Protein AF-A0A432K3H2-F1 (afdb_monomer_lite)

pLDDT: mean 78.26, std 20.51, range [33.22, 98.25]

Structure (mmCIF, N/CA/C/O backbone):
data_AF-A0A432K3H2-F1
#
_entry.id   AF-A0A432K3H2-F1
#
loop_
_atom_site.group_PDB
_atom_site.id
_atom_site.type_symbol
_atom_site.label_atom_id
_atom_site.label_alt_id
_atom_site.label_comp_id
_atom_site.label_asym_id
_atom_site.label_entity_id
_atom_site.label_seq_id
_atom_site.pdbx_PDB_ins_code
_atom_site.Cartn_x
_atom_site.Cartn_y
_atom_site.Cartn_z
_atom_site.occupancy
_atom_site.B_iso_or_equiv
_atom_site.auth_seq_id
_atom_site.auth_comp_id
_atom_site.auth_asym_id
_atom_site.auth_atom_id
_atom_site.pdbx_PDB_model_num
ATOM 1 N N . MET A 1 1 ? -1.530 -8.578 6.515 1.00 41.50 1 MET A N 1
ATOM 2 C CA . MET A 1 1 ? -2.602 -7.578 6.759 1.00 41.50 1 MET A CA 1
ATOM 3 C C . MET A 1 1 ? -4.018 -8.182 6.864 1.00 41.50 1 MET A C 1
ATOM 5 O O . MET A 1 1 ? -4.877 -7.582 7.496 1.00 41.50 1 MET A O 1
ATOM 9 N N . ILE A 1 2 ? -4.244 -9.414 6.380 1.00 33.22 2 ILE A N 1
ATOM 10 C CA . ILE A 1 2 ? -5.540 -10.138 6.392 1.00 33.22 2 ILE A CA 1
ATOM 11 C C . ILE A 1 2 ? -6.007 -10.576 7.804 1.00 33.22 2 ILE A C 1
ATOM 13 O O . ILE A 1 2 ? -7.197 -10.748 8.066 1.00 33.22 2 ILE A O 1
ATOM 17 N N . ILE A 1 3 ? -5.092 -10.670 8.776 1.00 35.34 3 ILE A N 1
ATOM 18 C CA . ILE A 1 3 ? -5.443 -11.025 10.165 1.00 35.34 3 ILE A CA 1
ATOM 19 C C . ILE A 1 3 ? -6.194 -9.875 10.872 1.00 35.34 3 ILE A C 1
ATOM 21 O O . ILE A 1 3 ? -6.987 -10.122 11.782 1.00 35.34 3 ILE A O 1
ATOM 25 N N . LYS A 1 4 ? -6.004 -8.614 10.448 1.00 34.94 4 LYS A N 1
ATOM 26 C CA . LYS A 1 4 ? -6.690 -7.455 11.050 1.00 34.94 4 LYS A CA 1
ATOM 27 C C . LYS A 1 4 ? -8.117 -7.303 10.510 1.00 34.94 4 LYS A C 1
ATOM 29 O O . LYS A 1 4 ? -9.028 -7.091 11.302 1.00 34.94 4 LYS A O 1
ATOM 34 N N . THR A 1 5 ? -8.345 -7.521 9.214 1.00 36.88 5 THR A N 1
ATOM 35 C CA . THR A 1 5 ? -9.683 -7.474 8.592 1.00 36.88 5 THR A CA 1
ATOM 36 C C . THR A 1 5 ? -10.562 -8.664 8.973 1.00 36.88 5 THR A C 1
ATOM 38 O O . THR A 1 5 ? -11.761 -8.473 9.171 1.00 36.88 5 THR A O 1
ATOM 41 N N . SER A 1 6 ? -9.997 -9.860 9.195 1.00 37.34 6 SER A N 1
ATOM 42 C CA . SER A 1 6 ? -10.769 -10.984 9.751 1.00 37.34 6 SER A CA 1
ATOM 43 C C . SER A 1 6 ? -11.161 -10.745 11.211 1.00 37.34 6 SER A C 1
ATOM 45 O O . SER A 1 6 ? -12.286 -11.057 11.595 1.00 37.34 6 SER A O 1
ATOM 47 N N . ARG A 1 7 ? -10.291 -10.116 12.020 1.00 40.03 7 ARG A N 1
ATOM 48 C CA . ARG A 1 7 ? -10.637 -9.697 13.389 1.00 40.03 7 ARG A CA 1
ATOM 49 C C . ARG A 1 7 ? -11.672 -8.585 13.401 1.00 40.03 7 ARG A C 1
ATOM 51 O O . ARG A 1 7 ? -12.548 -8.629 14.250 1.00 40.03 7 ARG A O 1
ATOM 58 N N . VAL A 1 8 ? -11.607 -7.622 12.483 1.00 43.66 8 VAL A N 1
ATOM 59 C CA . VAL A 1 8 ? -12.593 -6.535 12.391 1.00 43.66 8 VAL A CA 1
ATOM 60 C C . VAL A 1 8 ? -13.935 -7.054 11.873 1.00 43.66 8 VAL A C 1
ATOM 62 O O . VAL A 1 8 ? -14.940 -6.757 12.497 1.00 43.66 8 VAL A O 1
ATOM 65 N N . ARG A 1 9 ? -13.987 -7.921 10.850 1.00 38.91 9 ARG A N 1
ATOM 66 C CA . ARG A 1 9 ? -15.244 -8.580 10.434 1.00 38.91 9 ARG A CA 1
ATOM 67 C C . ARG A 1 9 ? -15.788 -9.534 11.488 1.00 38.91 9 ARG A C 1
ATOM 69 O O . ARG A 1 9 ? -16.991 -9.533 11.701 1.00 38.91 9 ARG A O 1
ATOM 76 N N . LYS A 1 10 ? -14.941 -10.301 12.189 1.00 42.16 10 LYS A N 1
ATOM 77 C CA . LYS A 1 10 ? -15.384 -11.105 13.341 1.00 42.16 10 LYS A CA 1
ATOM 78 C C . LYS A 1 10 ? -15.896 -10.212 14.465 1.00 42.16 10 LYS A C 1
ATOM 80 O O . LYS A 1 10 ? -16.912 -10.540 15.045 1.00 42.16 10 LYS A O 1
ATOM 85 N N . ARG A 1 11 ? -15.259 -9.071 14.746 1.00 43.91 11 ARG A N 1
ATOM 86 C CA . ARG A 1 11 ? -15.735 -8.110 15.753 1.00 43.91 11 ARG A CA 1
ATOM 87 C C . ARG A 1 11 ? -17.043 -7.454 15.330 1.00 43.91 11 ARG A C 1
ATOM 89 O O . ARG A 1 11 ? -17.950 -7.434 16.138 1.00 43.91 11 ARG A O 1
ATOM 96 N N . ILE A 1 12 ? -17.178 -7.005 14.084 1.00 43.19 12 ILE A N 1
ATOM 97 C CA . ILE A 1 12 ? -18.419 -6.429 13.549 1.00 43.19 12 ILE A CA 1
ATOM 98 C C . ILE A 1 12 ? -19.523 -7.485 13.540 1.00 43.19 12 ILE A C 1
ATOM 100 O O . ILE A 1 12 ? -20.593 -7.214 14.047 1.00 43.19 12 ILE A O 1
ATOM 104 N N . SER A 1 13 ? -19.258 -8.710 13.083 1.00 37.94 13 SER A N 1
ATOM 105 C CA . SER A 1 13 ? -20.232 -9.808 13.100 1.00 37.94 13 SER A CA 1
ATOM 106 C C . SER A 1 13 ? -20.628 -10.212 14.526 1.00 37.94 13 SER A C 1
ATOM 108 O O . SER A 1 13 ? -21.810 -10.370 14.798 1.00 37.94 13 SER A O 1
ATOM 110 N N . VAL A 1 14 ? -19.683 -10.287 15.470 1.00 50.47 14 VAL A N 1
ATOM 111 C CA . VAL A 1 14 ? -19.966 -10.536 16.897 1.00 50.47 14 VAL A CA 1
ATOM 112 C C . VAL A 1 14 ? -20.729 -9.367 17.531 1.00 50.47 14 VAL A C 1
ATOM 114 O O . VAL A 1 14 ? -21.595 -9.600 18.369 1.00 50.47 14 VAL A O 1
ATOM 117 N N . ILE A 1 15 ? -20.465 -8.125 17.116 1.00 48.81 15 ILE A N 1
ATOM 118 C CA . ILE A 1 15 ? -21.204 -6.934 17.553 1.00 48.81 15 ILE A CA 1
ATOM 119 C C . ILE A 1 15 ? -22.620 -6.943 16.966 1.00 48.81 15 ILE A C 1
ATOM 121 O O . ILE A 1 15 ? -23.564 -6.737 17.716 1.00 48.81 15 ILE A O 1
ATOM 125 N N . THR A 1 16 ? -22.803 -7.248 15.680 1.00 43.72 16 THR A N 1
ATOM 126 C CA . THR A 1 16 ? -24.118 -7.341 15.027 1.00 43.72 16 THR A CA 1
ATOM 127 C C . THR A 1 16 ? -24.950 -8.466 15.635 1.00 43.72 16 THR A C 1
ATOM 129 O O . THR A 1 16 ? -26.079 -8.221 16.045 1.00 43.72 16 THR A O 1
ATOM 132 N N . ILE A 1 17 ? -24.375 -9.660 15.816 1.00 50.12 17 ILE A N 1
ATOM 133 C CA . ILE A 1 17 ? -25.028 -10.787 16.501 1.00 50.12 17 ILE A CA 1
ATOM 134 C C . ILE A 1 17 ? -25.316 -10.434 17.970 1.00 50.12 17 ILE A C 1
ATOM 136 O O . ILE A 1 17 ? -26.362 -10.792 18.506 1.00 50.12 17 ILE A O 1
ATOM 140 N N . GLY A 1 18 ? -24.418 -9.701 18.635 1.00 49.75 18 GLY A N 1
ATOM 141 C CA . GLY A 1 18 ? -24.613 -9.209 19.999 1.00 49.75 18 GLY A CA 1
ATOM 142 C C . GLY A 1 18 ? -25.759 -8.200 20.110 1.00 49.75 18 GLY A C 1
ATOM 143 O O . GLY A 1 18 ? -26.556 -8.288 21.043 1.00 49.75 18 GLY A O 1
ATOM 144 N N . ILE A 1 19 ? -25.880 -7.286 19.144 1.00 49.78 19 ILE A N 1
ATOM 145 C CA . ILE A 1 19 ? -26.961 -6.301 19.040 1.00 49.78 19 ILE A CA 1
ATOM 146 C C . ILE A 1 19 ? -28.284 -7.000 18.720 1.00 49.78 19 ILE A C 1
ATOM 148 O O . ILE A 1 19 ? -29.270 -6.739 19.402 1.00 49.78 19 ILE A O 1
ATOM 152 N N . GLU A 1 20 ? -28.316 -7.935 17.768 1.00 49.72 20 GLU A N 1
ATOM 153 C CA . GLU A 1 20 ? -29.512 -8.732 17.468 1.00 49.72 20 GLU A CA 1
ATOM 154 C C . GLU A 1 20 ? -29.942 -9.573 18.673 1.00 49.72 20 GLU A C 1
ATOM 156 O O . GLU A 1 20 ? -31.111 -9.547 19.052 1.00 49.72 20 GLU A O 1
ATOM 161 N N . MET A 1 21 ? -29.009 -10.233 19.368 1.00 48.28 21 MET A N 1
ATOM 162 C CA . MET A 1 21 ? -29.310 -10.948 20.611 1.00 48.28 21 MET A CA 1
ATOM 163 C C . MET A 1 21 ? -29.796 -10.016 21.724 1.00 48.28 21 MET A C 1
ATOM 165 O O . MET A 1 21 ? -30.658 -10.414 22.507 1.00 48.28 21 MET A O 1
ATOM 169 N N . LEU A 1 22 ? -29.284 -8.786 21.817 1.00 47.12 22 LEU A N 1
ATOM 170 C CA . LEU A 1 22 ? -29.759 -7.771 22.763 1.00 47.12 22 LEU A CA 1
ATOM 171 C C . LEU A 1 22 ? -31.160 -7.275 22.404 1.00 47.12 22 LEU A C 1
ATOM 173 O O . LEU A 1 22 ? -31.985 -7.128 23.302 1.00 47.12 22 LEU A O 1
ATOM 177 N N . ILE A 1 23 ? -31.461 -7.076 21.120 1.00 46.44 23 ILE A N 1
ATOM 178 C CA . ILE A 1 23 ? -32.794 -6.705 20.630 1.00 46.44 23 ILE A CA 1
ATOM 179 C C . ILE A 1 23 ? -33.780 -7.850 20.882 1.00 46.44 23 ILE A C 1
ATOM 181 O O . ILE A 1 23 ? -34.850 -7.618 21.444 1.00 46.44 23 ILE A O 1
ATOM 185 N N . VAL A 1 24 ? -33.413 -9.097 20.577 1.00 43.44 24 VAL A N 1
ATOM 186 C CA . VAL A 1 24 ? -34.222 -10.296 20.860 1.00 43.44 24 VAL A CA 1
ATOM 187 C C . VAL A 1 24 ? -34.402 -10.495 22.369 1.00 43.44 24 VAL A C 1
ATOM 189 O O . VAL A 1 24 ? -35.503 -10.783 22.830 1.00 43.44 24 VAL A O 1
ATOM 192 N N . ARG A 1 25 ? -33.367 -10.272 23.190 1.00 40.81 25 ARG A N 1
ATOM 193 C CA . ARG A 1 25 ? -33.487 -10.319 24.660 1.00 40.81 25 ARG A CA 1
ATOM 194 C C . ARG A 1 25 ? -34.365 -9.196 25.200 1.00 40.81 25 ARG A C 1
ATOM 196 O O . ARG A 1 25 ? -35.166 -9.462 26.095 1.00 40.81 25 ARG A O 1
ATOM 203 N N . LYS A 1 26 ? -34.258 -7.975 24.668 1.00 48.81 26 LYS A N 1
ATOM 204 C CA . LYS A 1 26 ? -35.046 -6.804 25.091 1.00 48.81 26 LYS A CA 1
ATOM 205 C C . LYS A 1 26 ? -36.512 -6.933 24.674 1.00 48.81 26 LYS A C 1
ATOM 207 O O . LYS A 1 26 ? -37.397 -6.631 25.466 1.00 48.81 26 LYS A O 1
ATOM 212 N N . THR A 1 27 ? -36.785 -7.459 23.482 1.00 38.72 27 THR A N 1
ATOM 213 C CA . THR A 1 27 ? -38.149 -7.778 23.021 1.00 38.72 27 THR A CA 1
ATOM 214 C C . THR A 1 27 ? -38.744 -8.950 23.800 1.00 38.72 27 THR A C 1
ATOM 216 O O . THR A 1 27 ? -39.890 -8.860 24.230 1.00 38.72 27 THR A O 1
ATOM 219 N N . ARG A 1 28 ? -37.964 -9.999 24.100 1.00 40.00 28 ARG A N 1
ATOM 220 C CA . ARG A 1 28 ? -38.403 -11.130 24.936 1.00 40.00 28 ARG A CA 1
ATOM 221 C C . ARG A 1 28 ? -38.687 -10.714 26.380 1.00 40.00 28 ARG A C 1
ATOM 223 O O . ARG A 1 28 ? -39.703 -11.131 26.924 1.00 40.00 28 ARG A O 1
ATOM 230 N N . THR A 1 29 ? -37.860 -9.859 26.983 1.00 44.00 29 THR A N 1
ATOM 231 C CA . THR A 1 29 ? -38.114 -9.314 28.333 1.00 44.00 29 THR A CA 1
ATOM 232 C C . THR A 1 29 ? -39.280 -8.329 28.347 1.00 44.00 29 THR A C 1
ATOM 234 O O . THR A 1 29 ? -40.104 -8.399 29.256 1.00 44.00 29 THR A O 1
ATOM 237 N N . ALA A 1 30 ? -39.433 -7.472 27.332 1.00 48.59 30 ALA A N 1
ATOM 238 C CA . ALA A 1 30 ? -40.606 -6.605 27.194 1.00 48.59 30 ALA A CA 1
ATOM 239 C C . ALA A 1 30 ? -41.902 -7.416 27.017 1.00 48.59 30 ALA A C 1
ATOM 241 O O . ALA A 1 30 ? -42.900 -7.133 27.679 1.00 48.59 30 ALA A O 1
ATOM 242 N N . MET A 1 31 ? -41.875 -8.472 26.197 1.00 45.84 31 MET A N 1
ATOM 243 C CA . MET A 1 31 ? -43.001 -9.385 25.987 1.00 45.84 31 MET A CA 1
ATOM 244 C C . MET A 1 31 ? -43.321 -10.186 27.255 1.00 45.84 31 MET A C 1
ATOM 246 O O . MET A 1 31 ? -44.483 -10.262 27.641 1.00 45.84 31 MET A O 1
ATOM 250 N N . GLN A 1 32 ? -42.312 -10.714 27.959 1.00 44.56 32 GLN A N 1
ATOM 251 C CA . GLN A 1 32 ? -42.493 -11.375 29.257 1.00 44.56 32 GLN A CA 1
ATOM 252 C C . GLN A 1 32 ? -43.085 -10.418 30.297 1.00 44.56 32 GLN A C 1
ATOM 254 O O . GLN A 1 32 ? -44.039 -10.779 30.977 1.00 44.56 32 GLN A O 1
ATOM 259 N N . THR A 1 33 ? -42.601 -9.178 30.368 1.00 47.62 33 THR A N 1
ATOM 260 C CA . THR A 1 33 ? -43.118 -8.156 31.292 1.00 47.62 33 THR A CA 1
ATOM 261 C C . THR A 1 33 ? -44.561 -7.773 30.947 1.00 47.62 33 THR A C 1
ATOM 263 O O . THR A 1 33 ? -45.405 -7.674 31.837 1.00 47.62 33 THR A O 1
ATOM 266 N N . ALA A 1 34 ? -44.895 -7.627 29.661 1.00 53.03 34 ALA A N 1
ATOM 267 C CA . ALA A 1 34 ? -46.256 -7.349 29.203 1.00 53.03 34 ALA A CA 1
ATOM 268 C C . ALA A 1 34 ? -47.217 -8.518 29.484 1.00 53.03 34 ALA A C 1
ATOM 270 O O . ALA A 1 34 ? -48.339 -8.295 29.940 1.00 53.03 34 ALA A O 1
ATOM 271 N N . VAL A 1 35 ? -46.778 -9.764 29.274 1.00 51.91 35 VAL A N 1
ATOM 272 C CA . VAL A 1 35 ? -47.552 -10.977 29.583 1.00 51.91 35 VAL A CA 1
ATOM 273 C C . VAL A 1 35 ? -47.758 -11.123 31.090 1.00 51.91 35 VAL A C 1
ATOM 275 O O . VAL A 1 35 ? -48.896 -11.308 31.517 1.00 51.91 35 VAL A O 1
ATOM 278 N N . VAL A 1 36 ? -46.713 -10.955 31.907 1.00 46.72 36 VAL A N 1
ATOM 279 C CA . VAL A 1 36 ? -46.804 -10.987 33.378 1.00 46.72 36 VAL A CA 1
ATOM 280 C C . VAL A 1 36 ? -47.736 -9.886 33.890 1.00 46.72 36 VAL A C 1
ATOM 282 O O . VAL A 1 36 ? -48.597 -10.156 34.723 1.00 46.72 36 VAL A O 1
ATOM 285 N N . ASN A 1 37 ? -47.677 -8.673 33.332 1.00 48.72 37 ASN A N 1
ATOM 286 C CA . ASN A 1 37 ? -48.601 -7.588 33.680 1.00 48.72 37 ASN A CA 1
ATOM 287 C C . ASN A 1 37 ? -50.052 -7.871 33.242 1.00 48.72 37 ASN A C 1
ATOM 289 O O . ASN A 1 37 ? -51.003 -7.510 33.944 1.00 48.72 37 ASN A O 1
ATOM 293 N N . ARG A 1 38 ? -50.257 -8.556 32.110 1.00 53.75 38 ARG A N 1
ATOM 294 C CA . ARG A 1 38 ? -51.589 -8.966 31.629 1.00 53.75 38 ARG A CA 1
ATOM 295 C C . ARG A 1 38 ? -52.174 -10.113 32.458 1.00 53.75 38 ARG A C 1
ATOM 297 O O . ARG A 1 38 ? -53.375 -10.125 32.719 1.00 53.75 38 ARG A O 1
ATOM 304 N N . ILE A 1 39 ? -51.336 -11.049 32.903 1.00 52.88 39 ILE A N 1
ATOM 305 C CA . ILE A 1 39 ? -51.715 -12.124 33.828 1.00 52.88 39 ILE A CA 1
ATOM 306 C C . ILE A 1 39 ? -52.036 -11.523 35.194 1.00 52.88 39 ILE A C 1
ATOM 308 O O . ILE A 1 39 ? -53.125 -11.763 35.701 1.00 52.88 39 ILE A O 1
ATOM 312 N N . ASN A 1 40 ? -51.174 -10.660 35.737 1.00 52.22 40 ASN A N 1
ATOM 313 C CA . ASN A 1 40 ? -51.421 -9.984 37.010 1.00 52.22 40 ASN A CA 1
ATOM 314 C C . ASN A 1 40 ? -52.700 -9.144 36.972 1.00 52.22 40 ASN A C 1
ATOM 316 O O . ASN A 1 40 ? -53.505 -9.247 37.888 1.00 52.22 40 ASN A O 1
ATOM 320 N N . SER A 1 41 ? -52.966 -8.381 35.906 1.00 52.81 41 SER A N 1
ATOM 321 C CA . SER A 1 41 ? -54.221 -7.614 35.796 1.00 52.81 41 SER A CA 1
ATOM 322 C C . SER A 1 41 ? -55.461 -8.509 35.686 1.00 52.81 41 SER A C 1
ATOM 324 O O . SER A 1 41 ? -56.464 -8.231 36.348 1.00 52.81 41 SER A O 1
ATOM 326 N N . LYS A 1 42 ? -55.403 -9.624 34.941 1.00 67.06 42 LYS A N 1
ATOM 327 C CA . LYS A 1 42 ? -56.494 -10.615 34.908 1.00 67.06 42 LYS A CA 1
ATOM 328 C C . LYS A 1 42 ? -56.695 -11.297 36.264 1.00 67.06 42 LYS A C 1
ATOM 330 O O . LYS A 1 42 ? -57.835 -11.384 36.717 1.00 67.06 42 LYS A O 1
ATOM 335 N N . THR A 1 43 ? -55.629 -11.726 36.934 1.00 56.34 43 THR A N 1
ATOM 336 C CA . THR A 1 43 ? -55.672 -12.349 38.268 1.00 56.34 43 THR A CA 1
ATOM 337 C C . THR A 1 43 ? -56.207 -11.373 39.315 1.00 56.34 43 THR A C 1
ATOM 339 O O . THR A 1 43 ? -57.116 -11.731 40.055 1.00 56.34 43 THR A O 1
ATOM 342 N N . ILE A 1 44 ? -55.766 -10.111 39.303 1.00 53.16 44 ILE A N 1
ATOM 343 C CA . ILE A 1 44 ? -56.299 -9.041 40.162 1.00 53.16 44 ILE A CA 1
ATOM 344 C C . ILE A 1 44 ? -57.785 -8.800 39.874 1.00 53.16 44 ILE A C 1
ATOM 346 O O . ILE A 1 44 ? -58.567 -8.660 40.809 1.00 53.16 44 ILE A O 1
ATOM 350 N N . SER A 1 45 ? -58.214 -8.808 38.605 1.00 62.06 45 SER A N 1
ATOM 351 C CA . SER A 1 45 ? -59.638 -8.655 38.262 1.00 62.06 45 SER A CA 1
ATOM 352 C C . SER A 1 45 ? -60.489 -9.841 38.743 1.00 62.06 45 SER A C 1
ATOM 354 O O . SER A 1 45 ? -61.578 -9.635 39.276 1.00 62.06 45 SER A O 1
ATOM 356 N N . ARG A 1 46 ? -59.970 -11.074 38.646 1.00 67.31 46 ARG A N 1
ATOM 357 C CA . ARG A 1 46 ? -60.612 -12.288 39.170 1.00 67.31 46 ARG A CA 1
ATOM 358 C C . ARG A 1 46 ? -60.698 -12.282 40.691 1.00 67.31 46 ARG A C 1
ATOM 360 O O . ARG A 1 46 ? -61.769 -12.564 41.212 1.00 67.31 46 ARG A O 1
ATOM 367 N N . ILE A 1 47 ? -59.629 -11.897 41.389 1.00 59.75 47 I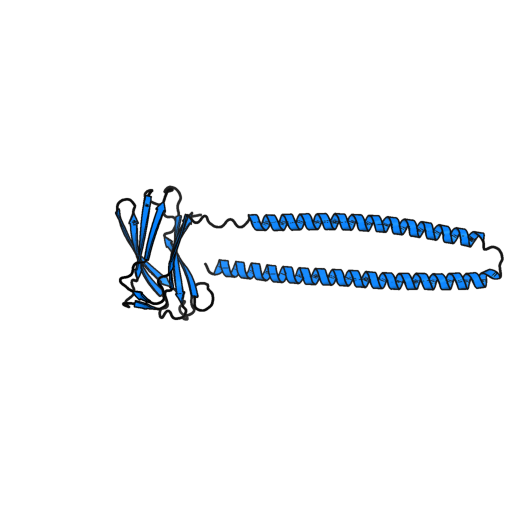LE A N 1
ATOM 368 C CA . ILE A 1 47 ? -59.628 -11.736 42.850 1.00 59.75 47 ILE A CA 1
ATOM 369 C C . ILE A 1 47 ? -60.624 -10.644 43.254 1.00 59.75 47 ILE A C 1
ATOM 371 O O . ILE A 1 47 ? -61.453 -10.873 44.122 1.00 59.75 47 ILE A O 1
ATOM 375 N N . LYS A 1 48 ? -60.635 -9.489 42.575 1.00 55.56 48 LYS A N 1
ATOM 376 C CA . LYS A 1 48 ? -61.582 -8.395 42.850 1.00 55.56 48 LYS A CA 1
ATOM 377 C C . LYS A 1 48 ? -63.037 -8.829 42.658 1.00 55.56 48 LYS A C 1
ATOM 379 O O . LYS A 1 48 ? -63.889 -8.476 43.471 1.00 55.56 48 LYS A O 1
ATOM 384 N N . ASN A 1 49 ? -63.324 -9.605 41.615 1.00 64.38 49 ASN A N 1
ATOM 385 C CA . ASN A 1 49 ? -64.664 -10.126 41.356 1.00 64.38 49 ASN A CA 1
ATOM 386 C C . ASN A 1 49 ? -65.052 -11.220 42.357 1.00 64.38 49 ASN A C 1
ATOM 388 O O . ASN A 1 49 ? -66.139 -11.143 42.914 1.00 64.38 49 ASN A O 1
ATOM 392 N N . ALA A 1 50 ? -64.155 -12.162 42.663 1.00 65.62 50 ALA A N 1
ATOM 393 C CA . ALA A 1 50 ? -64.381 -13.191 43.675 1.00 65.62 50 ALA A CA 1
ATOM 394 C C . ALA A 1 50 ? -64.631 -12.571 45.057 1.00 65.62 50 ALA A C 1
ATOM 396 O O . ALA A 1 50 ? -65.618 -12.912 45.701 1.00 65.62 50 ALA A O 1
ATOM 397 N N . SER A 1 51 ? -63.820 -11.592 45.469 1.00 51.66 51 SER A N 1
ATOM 398 C CA . SER A 1 51 ? -64.017 -10.838 46.710 1.00 51.66 51 SER A CA 1
ATOM 399 C C . SER A 1 51 ? -65.347 -10.082 46.714 1.00 51.66 51 SER A C 1
ATOM 401 O O . SER A 1 51 ? -66.054 -10.121 47.716 1.00 51.66 51 SER A O 1
ATOM 403 N N . ARG A 1 52 ? -65.758 -9.460 45.597 1.00 56.41 52 ARG A N 1
ATOM 404 C CA . ARG A 1 52 ? -67.088 -8.829 45.468 1.00 56.41 52 ARG A CA 1
ATOM 405 C C . ARG A 1 52 ? -68.226 -9.842 45.612 1.00 56.41 52 ARG A C 1
ATOM 407 O O . ARG A 1 52 ? -69.205 -9.556 46.301 1.00 56.41 52 ARG A O 1
ATOM 414 N N . THR A 1 53 ? -68.112 -11.025 45.016 1.00 67.12 53 THR A N 1
ATOM 415 C CA . THR A 1 53 ? -69.118 -12.094 45.133 1.00 67.12 53 THR A CA 1
ATOM 416 C C . THR A 1 53 ? -69.182 -12.658 46.556 1.00 67.12 53 THR A C 1
ATOM 418 O O . THR A 1 53 ? -70.263 -12.887 47.092 1.00 67.12 53 THR A O 1
ATOM 421 N N . LEU A 1 54 ? -68.034 -12.822 47.217 1.00 63.31 54 LEU A N 1
ATOM 422 C CA . LEU A 1 54 ? -67.946 -13.310 48.595 1.00 63.31 54 LEU A CA 1
ATOM 423 C C . LEU A 1 54 ? -68.522 -12.292 49.584 1.00 63.31 54 LEU A C 1
ATOM 425 O O . LEU A 1 54 ? -69.329 -12.653 50.436 1.00 63.31 54 LEU A O 1
ATOM 429 N N . VAL A 1 55 ? -68.194 -11.010 49.408 1.00 58.72 55 VAL A N 1
ATOM 430 C CA . VAL A 1 55 ? -68.753 -9.903 50.193 1.00 58.72 55 VAL A CA 1
ATOM 431 C C . VAL A 1 55 ? -70.261 -9.792 49.971 1.00 58.72 55 VAL A C 1
ATOM 433 O O . VAL A 1 55 ? -70.997 -9.707 50.942 1.00 58.72 55 VAL A O 1
ATOM 436 N N . THR A 1 56 ? -70.767 -9.872 48.738 1.00 59.28 56 THR A N 1
ATOM 437 C CA . THR A 1 56 ? -72.220 -9.799 48.468 1.00 59.28 56 THR A CA 1
ATOM 438 C C . THR A 1 56 ? -72.999 -11.001 49.008 1.00 59.28 56 THR A C 1
ATOM 440 O O . THR A 1 56 ? -74.076 -10.818 49.580 1.00 59.28 56 THR A O 1
ATOM 443 N N . ASN A 1 57 ? -72.452 -12.215 48.910 1.00 66.50 57 ASN A N 1
ATOM 444 C CA . ASN A 1 57 ? -73.058 -13.423 49.479 1.00 66.50 57 ASN A CA 1
ATOM 445 C C . ASN A 1 57 ? -73.022 -13.427 51.006 1.00 66.50 57 ASN A C 1
ATOM 447 O O . ASN A 1 57 ? -74.015 -13.795 51.639 1.00 66.50 57 ASN A O 1
ATOM 451 N N . HIS A 1 58 ? -71.914 -12.969 51.599 1.00 54.28 58 HIS A N 1
ATOM 452 C CA . HIS A 1 58 ? -71.850 -12.730 53.031 1.00 54.28 58 HIS A CA 1
ATOM 453 C C . HIS A 1 58 ? -72.937 -11.712 53.377 1.00 54.28 58 HIS A C 1
ATOM 455 O O . HIS A 1 58 ? -73.855 -12.061 54.104 1.00 54.28 58 HIS A O 1
ATOM 461 N N . LEU A 1 59 ? -72.963 -10.529 52.753 1.00 51.09 59 LEU A N 1
ATOM 462 C CA . LEU A 1 59 ? -73.939 -9.460 53.006 1.00 51.09 59 LEU A CA 1
ATOM 463 C C . LEU A 1 59 ? -75.412 -9.872 52.875 1.00 51.09 59 LEU A C 1
ATOM 465 O O . LEU A 1 59 ? -76.240 -9.376 53.636 1.00 51.09 59 LEU A O 1
ATOM 469 N N . LYS A 1 60 ? -75.743 -10.796 51.966 1.00 58.94 60 LYS A N 1
ATOM 470 C CA . LYS A 1 60 ? -77.076 -11.416 51.886 1.00 58.94 60 LYS A CA 1
ATOM 471 C C . LYS A 1 60 ? -77.388 -12.278 53.109 1.00 58.94 60 LYS A C 1
ATOM 473 O O . LYS A 1 60 ? -78.446 -12.097 53.699 1.00 58.94 60 LYS A O 1
ATOM 478 N N . ARG A 1 61 ? -76.459 -13.144 53.539 1.00 52.34 61 ARG A N 1
ATOM 479 C CA . ARG A 1 61 ? -76.570 -13.867 54.826 1.00 52.34 61 ARG A CA 1
ATOM 480 C C . ARG A 1 61 ? -76.601 -12.904 56.007 1.00 52.34 61 ARG A C 1
ATOM 482 O O . ARG A 1 61 ? -77.142 -13.220 57.061 1.00 52.34 61 ARG A O 1
ATOM 489 N N . LEU A 1 62 ? -76.020 -11.721 55.823 1.00 46.16 62 LEU A N 1
ATOM 490 C CA . LEU A 1 62 ? -75.870 -10.751 56.876 1.00 46.16 62 LEU A CA 1
ATOM 491 C C . LEU A 1 62 ? -77.079 -9.843 57.111 1.00 46.16 62 LEU A C 1
ATOM 493 O O . LEU A 1 62 ? -77.204 -9.314 58.214 1.00 46.16 62 LEU A O 1
ATOM 497 N N . LYS A 1 63 ? -77.966 -9.709 56.120 1.00 47.72 63 LYS A N 1
ATOM 498 C CA . LYS A 1 63 ? -79.270 -9.043 56.251 1.00 47.72 63 LYS A CA 1
ATOM 499 C C . LYS A 1 63 ? -80.228 -9.746 57.227 1.00 47.72 63 LYS A C 1
ATOM 501 O O . LYS A 1 63 ? -81.258 -9.172 57.538 1.00 47.72 63 LYS A O 1
ATOM 506 N N . MET A 1 64 ? -79.880 -10.929 57.747 1.00 45.91 64 MET A N 1
ATOM 507 C CA . MET A 1 64 ? -80.604 -11.579 58.851 1.00 45.91 64 MET A CA 1
ATOM 508 C C . MET A 1 64 ? -80.101 -11.188 60.254 1.00 45.91 64 MET A C 1
ATOM 510 O O . MET A 1 64 ? -80.690 -11.613 61.238 1.00 45.91 64 MET A O 1
ATOM 514 N N . VAL A 1 65 ? -79.021 -10.400 60.382 1.00 49.25 65 VAL A N 1
ATOM 515 C CA . VAL A 1 65 ? -78.500 -9.951 61.690 1.00 49.25 65 VAL A CA 1
ATOM 516 C C . VAL A 1 65 ? -78.096 -8.477 61.598 1.00 49.25 65 VAL A C 1
ATOM 518 O O . VAL A 1 65 ? -77.017 -8.118 61.111 1.00 49.25 65 VAL A O 1
ATOM 521 N N . GLU A 1 66 ? -79.008 -7.622 62.043 1.00 48.59 66 GLU A N 1
ATOM 522 C CA . GLU A 1 66 ? -78.990 -6.159 62.002 1.00 48.59 66 GLU A CA 1
ATOM 523 C C . GLU A 1 66 ? -77.973 -5.545 62.991 1.00 48.59 66 GLU A C 1
ATOM 525 O O . GLU A 1 66 ? -78.317 -4.996 64.030 1.00 48.59 66 GLU A O 1
ATOM 530 N N . LYS A 1 67 ? -76.671 -5.655 62.680 1.00 50.25 67 LYS A N 1
ATOM 531 C CA . LYS A 1 67 ? -75.588 -4.943 63.405 1.00 50.25 67 LYS A CA 1
ATOM 532 C C . LYS A 1 67 ? -74.383 -4.583 62.516 1.00 50.25 67 LYS A C 1
ATOM 534 O O . LYS A 1 67 ? -73.236 -4.604 62.954 1.00 50.25 67 LYS A O 1
ATOM 539 N N . ARG A 1 68 ? -74.615 -4.330 61.217 1.00 48.47 68 ARG A N 1
ATOM 540 C CA . ARG A 1 68 ? -73.571 -4.375 60.160 1.00 48.47 68 ARG A CA 1
ATOM 541 C C . ARG A 1 68 ? -73.345 -3.118 59.325 1.00 48.47 68 ARG A C 1
ATOM 543 O O . ARG A 1 68 ? -72.478 -3.136 58.454 1.00 48.47 68 ARG A O 1
ATOM 550 N N . GLY A 1 69 ? -74.050 -2.029 59.622 1.00 50.44 69 GLY A N 1
ATOM 551 C CA . GLY A 1 69 ? -73.784 -0.719 59.015 1.00 50.44 69 GLY A CA 1
ATOM 552 C C . GLY A 1 69 ? -72.390 -0.187 59.366 1.00 50.44 69 GLY A C 1
ATOM 553 O O . GLY A 1 69 ? -71.619 0.136 58.471 1.00 50.44 69 GLY A O 1
ATOM 554 N N . MET A 1 70 ? -72.010 -0.211 60.651 1.00 44.03 70 MET A N 1
ATOM 555 C CA . MET A 1 70 ? -70.715 0.324 61.112 1.00 44.03 70 MET A CA 1
ATOM 556 C C . MET A 1 70 ? -69.495 -0.498 60.666 1.00 44.03 70 MET A C 1
ATOM 558 O O . MET A 1 70 ? -68.467 0.068 60.306 1.00 44.03 70 MET A O 1
ATOM 562 N N . LEU A 1 71 ? -69.594 -1.832 60.648 1.00 49.38 71 LEU A N 1
ATOM 563 C CA . LEU A 1 71 ? -68.483 -2.702 60.235 1.00 49.38 71 LEU A CA 1
ATOM 564 C C . LEU A 1 71 ? -68.187 -2.615 58.731 1.00 49.38 71 LEU A C 1
ATOM 566 O O . LEU A 1 71 ? -67.030 -2.732 58.348 1.00 49.38 71 LEU A O 1
ATOM 570 N N . LYS A 1 72 ? -69.201 -2.390 57.880 1.00 50.50 72 LYS A N 1
ATOM 571 C CA . LYS A 1 72 ? -69.009 -2.204 56.430 1.00 50.50 72 LYS A CA 1
ATOM 572 C C . LYS A 1 72 ? -68.287 -0.906 56.099 1.00 50.50 72 LYS A C 1
ATOM 574 O O . LYS A 1 72 ? -67.357 -0.947 55.306 1.00 50.50 72 LYS A O 1
ATOM 579 N N . ILE A 1 73 ? -68.696 0.199 56.726 1.00 57.78 73 ILE A N 1
ATOM 580 C CA . ILE A 1 73 ? -68.100 1.522 56.489 1.00 57.78 73 ILE A CA 1
ATOM 581 C C . ILE A 1 73 ? -66.619 1.503 56.897 1.00 57.78 73 ILE A C 1
ATOM 583 O O . ILE A 1 73 ? -65.761 1.892 56.116 1.00 57.78 73 ILE A O 1
ATOM 587 N N . ASN A 1 74 ? -66.303 0.914 58.057 1.00 57.81 74 ASN A N 1
ATOM 588 C CA . ASN A 1 74 ? -64.924 0.786 58.546 1.00 57.81 74 ASN A CA 1
ATOM 589 C C . ASN A 1 74 ? -64.063 -0.140 57.656 1.00 57.81 74 ASN A C 1
ATOM 591 O O . ASN A 1 74 ? -62.862 0.067 57.497 1.00 57.81 74 ASN A O 1
ATOM 595 N N . LEU A 1 75 ? -64.669 -1.166 57.045 1.00 62.47 75 LEU A N 1
ATOM 596 C CA . LEU A 1 75 ? -63.961 -2.063 56.131 1.00 62.47 75 LEU A CA 1
ATOM 597 C C . LEU A 1 75 ? -63.687 -1.402 54.771 1.00 62.47 75 LEU A C 1
ATOM 599 O O . LEU A 1 75 ? -62.582 -1.542 54.256 1.00 62.47 75 LEU A O 1
ATOM 603 N N . GLU A 1 76 ? -64.657 -0.679 54.201 1.00 64.75 76 GLU A N 1
ATOM 604 C CA . GLU A 1 76 ? -64.488 0.045 52.933 1.00 64.75 76 GLU A CA 1
ATOM 605 C C . GLU A 1 76 ? -63.450 1.169 53.066 1.00 64.75 76 GLU A C 1
ATOM 607 O O . GLU A 1 76 ? -62.514 1.222 52.266 1.00 64.75 76 GLU A O 1
ATOM 612 N N . GLU A 1 77 ? -63.516 1.961 54.138 1.00 70.75 77 GLU A N 1
ATOM 613 C CA . GLU A 1 77 ? -62.539 3.013 54.447 1.00 70.75 77 GLU A CA 1
ATOM 614 C C . GLU A 1 77 ? -61.116 2.446 54.595 1.00 70.75 77 GLU A C 1
ATOM 616 O O . GLU A 1 77 ? -60.175 2.919 53.953 1.00 70.75 77 GLU A O 1
ATOM 621 N N . LYS A 1 78 ? -60.951 1.345 55.345 1.00 68.56 78 LYS A N 1
ATOM 622 C CA . LYS A 1 78 ? -59.655 0.653 55.455 1.00 68.56 78 LYS A CA 1
ATOM 623 C C . LYS A 1 78 ? -59.150 0.127 54.114 1.00 68.56 78 LYS A C 1
ATOM 625 O O . LYS A 1 78 ? -57.944 0.161 53.864 1.00 68.56 78 LYS A O 1
ATOM 630 N N . THR A 1 79 ? -60.037 -0.360 53.242 1.00 65.19 79 THR A N 1
ATOM 631 C CA . THR A 1 79 ? -59.627 -0.825 51.909 1.00 65.19 79 THR A CA 1
ATOM 632 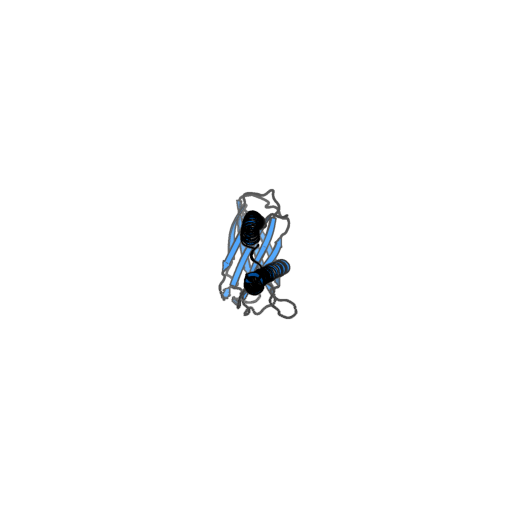C C . THR A 1 79 ? -59.210 0.319 50.991 1.00 65.19 79 THR A C 1
ATOM 634 O O . THR A 1 79 ? -58.231 0.159 50.266 1.00 65.19 79 THR A O 1
ATOM 637 N N . GLU A 1 80 ? -59.875 1.476 51.037 1.00 70.44 80 GLU A N 1
ATOM 638 C CA . GLU A 1 80 ? -59.475 2.645 50.245 1.00 70.44 80 GLU A CA 1
ATOM 639 C C . GLU A 1 80 ? -58.135 3.222 50.706 1.00 70.44 80 GLU A C 1
ATOM 641 O O . GLU A 1 80 ? -57.291 3.541 49.865 1.00 70.44 80 GLU A O 1
ATOM 646 N N . ILE A 1 81 ? -57.883 3.253 52.019 1.00 74.44 81 ILE A N 1
ATOM 647 C CA . ILE A 1 81 ? -56.588 3.657 52.585 1.00 74.44 81 ILE A CA 1
ATOM 648 C C . ILE A 1 81 ? -55.475 2.710 52.107 1.00 74.44 81 ILE A C 1
ATOM 650 O O . ILE A 1 81 ? -54.465 3.169 51.567 1.00 74.44 81 ILE A O 1
ATOM 654 N N . ALA A 1 82 ? -55.680 1.391 52.195 1.00 70.44 82 ALA A N 1
ATOM 655 C CA . ALA A 1 82 ? -54.704 0.399 51.729 1.00 70.44 82 ALA A CA 1
ATOM 656 C C . ALA A 1 82 ? -54.461 0.467 50.203 1.00 70.44 82 ALA A C 1
ATOM 658 O O . ALA A 1 82 ? -53.333 0.301 49.720 1.00 70.44 82 ALA A O 1
ATOM 659 N N . ILE A 1 83 ? -55.501 0.750 49.410 1.00 69.44 83 ILE A N 1
ATOM 660 C CA . ILE A 1 83 ? -55.382 0.975 47.960 1.00 69.44 83 ILE A CA 1
ATOM 661 C C . ILE A 1 83 ? -54.607 2.275 47.677 1.00 69.44 83 ILE A C 1
ATOM 663 O O . ILE A 1 83 ? -53.741 2.304 46.800 1.00 69.44 83 ILE A O 1
ATOM 667 N N . GLY A 1 84 ? -54.855 3.340 48.441 1.00 72.06 84 GLY A N 1
ATOM 668 C CA . GLY A 1 84 ? -54.125 4.604 48.345 1.00 72.06 84 GLY A CA 1
ATOM 669 C C . GLY A 1 84 ? -52.630 4.447 48.638 1.00 72.06 84 GLY A C 1
ATOM 670 O O . GLY A 1 84 ? -51.793 4.946 47.878 1.00 72.06 84 GLY A O 1
ATOM 671 N N . GLU A 1 85 ? -52.275 3.697 49.682 1.00 78.62 85 GLU A N 1
ATOM 672 C CA . GLU A 1 85 ? -50.882 3.395 50.034 1.00 78.62 85 GLU A CA 1
ATOM 673 C C . GLU A 1 85 ? -50.181 2.555 48.964 1.00 78.62 85 GLU A C 1
ATOM 675 O O . GLU A 1 85 ? -49.074 2.893 48.533 1.00 78.62 85 GLU A O 1
ATOM 680 N N . THR A 1 86 ? -50.837 1.509 48.457 1.00 68.88 86 THR A N 1
ATOM 681 C CA . THR A 1 86 ? -50.271 0.667 47.390 1.00 68.88 86 THR A CA 1
ATOM 682 C C . THR A 1 86 ? -50.068 1.439 46.082 1.00 68.88 86 THR A C 1
ATOM 684 O O . THR A 1 86 ? -49.030 1.283 45.431 1.00 68.88 86 THR A O 1
ATOM 687 N N . ILE A 1 87 ? -50.983 2.345 45.717 1.00 74.31 87 ILE A N 1
ATOM 688 C CA . ILE A 1 87 ? -50.811 3.258 44.572 1.00 74.31 87 ILE A CA 1
ATOM 689 C C . ILE A 1 87 ? -49.634 4.217 44.806 1.00 74.31 87 ILE A C 1
ATOM 691 O O . ILE A 1 87 ? -48.850 4.472 43.885 1.00 74.31 87 ILE A O 1
ATOM 695 N N . ARG A 1 88 ? -49.470 4.731 46.031 1.00 76.50 88 ARG A N 1
ATOM 696 C CA . ARG A 1 88 ? -48.366 5.631 46.403 1.00 76.50 88 ARG A CA 1
ATOM 697 C C . ARG A 1 88 ? -47.005 4.938 46.302 1.00 76.50 88 ARG A C 1
ATOM 699 O O . ARG A 1 88 ? -46.060 5.530 45.777 1.00 76.50 88 ARG A O 1
ATOM 706 N N . ILE A 1 89 ? -46.919 3.685 46.750 1.00 72.31 89 ILE A N 1
ATOM 707 C CA . ILE A 1 89 ? -45.712 2.851 46.660 1.00 72.31 89 ILE A CA 1
ATOM 708 C C . ILE A 1 89 ? -45.381 2.546 45.195 1.00 72.31 89 ILE A C 1
ATOM 710 O O . ILE A 1 89 ? -44.247 2.765 44.768 1.00 72.31 89 ILE A O 1
ATOM 714 N N . LYS A 1 90 ? -46.375 2.145 44.392 1.00 70.00 90 LYS A N 1
ATOM 715 C CA . LYS A 1 90 ? -46.185 1.876 42.959 1.00 70.00 90 LYS A CA 1
ATOM 716 C C . LYS A 1 90 ? -45.668 3.104 42.205 1.00 70.00 90 LYS A C 1
ATOM 718 O O . LYS A 1 90 ? -44.711 2.995 41.448 1.00 70.00 90 LYS A O 1
ATOM 723 N N . ARG A 1 91 ? -46.210 4.291 42.500 1.00 76.38 91 ARG A N 1
ATOM 724 C CA . ARG A 1 91 ? -45.766 5.560 41.896 1.00 76.38 91 ARG A CA 1
ATOM 725 C C . ARG A 1 91 ? -44.311 5.904 42.244 1.00 76.38 91 ARG A C 1
ATOM 727 O O . ARG A 1 91 ? -43.592 6.435 41.401 1.00 76.38 91 ARG A O 1
ATOM 734 N N . ARG A 1 92 ? -43.856 5.598 43.469 1.00 79.44 92 ARG A N 1
ATOM 735 C CA . ARG A 1 92 ? -42.437 5.734 43.857 1.00 79.44 92 ARG A CA 1
ATOM 736 C C . ARG A 1 92 ? -41.548 4.739 43.107 1.00 79.44 92 ARG A C 1
ATOM 738 O O . ARG A 1 92 ? -40.500 5.141 42.613 1.00 79.44 92 ARG A O 1
ATOM 745 N N . MET A 1 93 ? -41.979 3.486 42.981 1.00 74.94 93 MET A N 1
ATOM 746 C CA . MET A 1 93 ? -41.271 2.453 42.213 1.00 74.94 93 MET A CA 1
ATOM 747 C C . MET A 1 93 ? -41.142 2.810 40.728 1.00 74.94 93 MET A C 1
ATOM 749 O O . MET A 1 93 ? -40.052 2.704 40.173 1.00 74.94 93 MET A O 1
ATOM 753 N N . ASP A 1 94 ? -42.210 3.305 40.099 1.00 76.62 94 ASP A N 1
ATOM 754 C CA . ASP A 1 94 ? -42.187 3.733 38.695 1.00 76.62 94 ASP A CA 1
ATOM 755 C C . ASP A 1 94 ? -41.204 4.897 38.485 1.00 76.62 94 ASP A C 1
ATOM 757 O O . ASP A 1 94 ? -40.440 4.906 37.519 1.00 76.62 94 ASP A O 1
ATOM 761 N N . LYS A 1 95 ? -41.141 5.835 39.441 1.00 77.75 95 LYS A N 1
ATOM 762 C CA . LYS A 1 95 ? -40.188 6.953 39.414 1.00 77.75 95 LYS A CA 1
ATOM 763 C C . LYS A 1 95 ? -38.736 6.478 39.562 1.00 77.75 95 LYS A C 1
ATOM 765 O O . LYS A 1 95 ? -37.870 6.956 38.835 1.00 77.75 95 LYS A O 1
ATOM 770 N N . LEU A 1 96 ? -38.464 5.515 40.448 1.00 78.19 96 LEU A N 1
ATOM 771 C CA . LEU A 1 96 ? -37.131 4.912 40.610 1.00 78.19 96 LEU A CA 1
ATOM 772 C C . LEU A 1 96 ? -36.691 4.143 39.355 1.00 78.19 96 LEU A C 1
ATOM 774 O O . LEU A 1 96 ? -35.549 4.287 38.919 1.00 78.19 96 LEU A O 1
ATOM 778 N N . ASN A 1 97 ? -37.607 3.401 38.727 1.00 76.88 97 ASN A N 1
ATOM 779 C CA . ASN A 1 97 ? -37.349 2.702 37.468 1.00 76.88 97 ASN A CA 1
ATOM 780 C C . ASN A 1 97 ? -37.081 3.680 36.315 1.00 76.88 97 ASN A C 1
ATOM 782 O O . ASN A 1 97 ? -36.172 3.455 35.518 1.00 76.88 97 ASN A O 1
ATOM 786 N N . GLN A 1 98 ? -37.815 4.795 36.249 1.00 80.81 98 GLN A N 1
ATOM 787 C CA . GLN A 1 98 ? -37.581 5.847 35.258 1.00 80.81 98 GLN A CA 1
ATOM 788 C C . GLN A 1 98 ? -36.211 6.520 35.453 1.00 80.81 98 GLN A C 1
ATOM 790 O O . GLN A 1 98 ? -35.483 6.727 34.479 1.00 80.81 98 GLN A O 1
ATOM 795 N N . LEU A 1 99 ? -35.829 6.816 36.703 1.00 75.88 99 LEU A N 1
ATOM 796 C CA . LEU A 1 99 ? -34.500 7.344 37.026 1.00 75.88 99 LEU A CA 1
ATOM 797 C C . LEU A 1 99 ? -33.395 6.354 36.635 1.00 75.88 99 LEU A C 1
ATOM 799 O O . LEU A 1 99 ? -32.451 6.749 35.949 1.00 75.88 99 LEU A O 1
ATOM 803 N N . SER A 1 100 ? -33.547 5.076 36.997 1.00 81.94 100 SER A N 1
ATOM 804 C CA . SER A 1 100 ? -32.611 3.998 36.652 1.00 81.94 100 SER A CA 1
ATOM 805 C C . SER A 1 100 ? -32.447 3.836 35.135 1.00 81.94 100 SER A C 1
ATOM 807 O O . SER A 1 100 ? -31.321 3.784 34.639 1.00 81.94 100 SER A O 1
ATOM 809 N N . TYR A 1 101 ? -33.546 3.875 34.373 1.00 84.44 101 TYR A N 1
ATOM 810 C CA . TYR A 1 101 ? -33.509 3.783 32.911 1.00 84.44 101 TYR A CA 1
ATOM 811 C C . TYR A 1 101 ? -32.800 4.983 32.266 1.00 84.44 101 TYR A C 1
ATOM 813 O O . TYR A 1 101 ? -32.012 4.805 31.337 1.00 84.44 101 TYR A O 1
ATOM 821 N N . SER A 1 102 ? -33.009 6.203 32.781 1.00 83.81 102 SER A N 1
ATOM 822 C CA . SER A 1 102 ? -32.305 7.393 32.277 1.00 83.81 102 SER A CA 1
ATOM 823 C C . SER A 1 102 ? -30.797 7.343 32.553 1.00 83.81 102 SER A C 1
ATOM 825 O O . SER A 1 102 ? -30.003 7.721 31.692 1.00 83.81 102 SER A O 1
ATOM 827 N N . MET A 1 103 ? -30.391 6.821 33.719 1.00 82.31 103 MET A N 1
ATOM 828 C CA . MET A 1 103 ? -28.981 6.629 34.070 1.00 82.31 103 MET A CA 1
ATOM 829 C C . MET A 1 103 ? -28.334 5.560 33.187 1.00 82.31 103 MET A C 1
ATOM 831 O O . MET A 1 103 ? -27.220 5.757 32.706 1.00 82.31 103 MET A O 1
ATOM 835 N N . PHE A 1 104 ? -29.059 4.475 32.901 1.00 85.50 104 PHE A N 1
ATOM 836 C CA . PHE A 1 104 ? -28.597 3.422 32.001 1.00 85.50 104 PHE A CA 1
ATOM 837 C C . PHE A 1 104 ? -28.417 3.925 30.562 1.00 85.50 104 PHE A C 1
ATOM 839 O O . PHE A 1 104 ? -27.392 3.646 29.947 1.00 85.50 104 PHE A O 1
ATOM 846 N N . ILE A 1 105 ? -29.361 4.719 30.039 1.00 89.06 105 ILE A N 1
ATOM 847 C CA . ILE A 1 105 ? -29.226 5.328 28.705 1.00 89.06 105 ILE A CA 1
ATOM 848 C C . ILE A 1 105 ? -28.019 6.264 28.660 1.00 89.06 105 ILE A C 1
ATOM 850 O O . ILE A 1 105 ? -27.215 6.155 27.743 1.00 89.06 105 ILE A O 1
ATOM 854 N N . ARG A 1 106 ? -27.849 7.144 29.654 1.00 92.38 106 ARG A N 1
ATOM 855 C CA . ARG A 1 106 ? -26.694 8.056 29.711 1.00 92.38 106 ARG A CA 1
ATOM 856 C C . ARG A 1 106 ? -25.370 7.291 29.751 1.00 92.38 106 ARG A C 1
ATOM 858 O O . ARG A 1 106 ? -24.458 7.634 29.008 1.00 92.38 106 ARG A O 1
ATOM 865 N N . SER A 1 107 ? -25.287 6.235 30.562 1.00 89.69 107 SER A N 1
ATOM 866 C CA . SER A 1 107 ? -24.108 5.364 30.638 1.00 89.69 107 SER A CA 1
ATOM 867 C C . SER A 1 107 ? -23.819 4.669 29.303 1.00 89.69 107 SER A C 1
ATOM 869 O O . SER A 1 107 ? -22.676 4.677 28.848 1.00 89.69 107 SER A O 1
ATOM 871 N N . LEU A 1 108 ? -24.849 4.143 28.633 1.00 91.06 108 LEU A N 1
ATOM 872 C CA . LEU A 1 108 ? -24.710 3.512 27.322 1.00 91.06 108 LEU A CA 1
ATOM 873 C C . LEU A 1 108 ? -24.252 4.513 26.253 1.00 91.06 108 LEU A C 1
ATOM 875 O O . LEU A 1 108 ? -23.390 4.176 25.447 1.00 91.06 108 LEU A O 1
ATOM 879 N N . THR A 1 109 ? -24.774 5.742 26.266 1.00 91.69 109 THR A N 1
ATOM 880 C CA . THR A 1 109 ? -24.353 6.809 25.347 1.00 91.69 109 THR A CA 1
ATOM 881 C C . THR A 1 109 ? -22.889 7.188 25.563 1.00 91.69 109 THR A C 1
ATOM 883 O O . THR A 1 109 ? -22.145 7.293 24.592 1.00 91.69 109 THR A O 1
ATOM 886 N N . VAL A 1 110 ? -22.445 7.336 26.818 1.00 92.06 110 VAL A N 1
ATOM 887 C CA . VAL A 1 110 ? -21.036 7.625 27.142 1.00 92.06 110 VAL A CA 1
ATOM 888 C C . VAL A 1 110 ? -20.121 6.489 26.683 1.00 92.06 110 VAL A C 1
ATOM 890 O O . VAL A 1 110 ? -19.084 6.756 26.081 1.00 92.06 110 VAL A O 1
ATOM 893 N N . LEU A 1 111 ? -20.516 5.230 26.897 1.00 89.44 111 LEU A N 1
ATOM 894 C CA . LEU A 1 111 ? -19.768 4.069 26.408 1.00 89.44 111 LEU A CA 1
ATOM 895 C C . LEU A 1 111 ? -19.675 4.060 24.876 1.00 89.44 111 LEU A C 1
ATOM 897 O O . LEU A 1 111 ? -18.609 3.789 24.328 1.00 89.44 111 LEU A O 1
ATOM 901 N N . LEU A 1 112 ? -20.772 4.382 24.185 1.00 87.31 112 LEU A N 1
ATOM 902 C CA . LEU A 1 112 ? -20.800 4.449 22.726 1.00 87.31 112 LEU A CA 1
ATOM 903 C C . LEU A 1 112 ? -19.836 5.528 22.212 1.00 87.31 112 LEU A C 1
ATOM 905 O O . LEU A 1 112 ? -19.030 5.254 21.329 1.00 87.31 112 LEU A O 1
ATOM 909 N N . ILE A 1 113 ? -19.867 6.724 22.811 1.00 87.69 113 ILE A N 1
ATOM 910 C CA . ILE A 1 113 ? -18.966 7.838 22.479 1.00 87.69 113 ILE A CA 1
ATOM 911 C C . ILE A 1 113 ? -17.503 7.459 22.752 1.00 87.69 113 ILE A C 1
ATOM 913 O O . ILE A 1 113 ? -16.643 7.703 21.910 1.00 87.69 113 ILE A O 1
ATOM 917 N N . ALA A 1 114 ? -17.215 6.803 23.879 1.00 84.94 114 ALA A N 1
ATOM 918 C CA . ALA A 1 114 ? -15.866 6.346 24.210 1.00 84.94 114 ALA A CA 1
ATOM 919 C C . ALA A 1 114 ? -15.315 5.340 23.181 1.00 84.94 114 ALA A C 1
ATOM 921 O O . ALA A 1 114 ? -14.130 5.383 22.848 1.00 84.94 114 ALA A O 1
ATOM 922 N N . LEU A 1 115 ? -16.169 4.474 22.621 1.00 82.12 115 LEU A N 1
ATOM 923 C CA . LEU A 1 115 ? -15.773 3.554 21.550 1.00 82.12 115 LEU A CA 1
ATOM 924 C C . LEU A 1 115 ? -15.410 4.295 20.253 1.00 82.12 115 LEU A C 1
ATOM 926 O O . LEU A 1 115 ? -14.466 3.878 19.579 1.00 82.12 115 LEU A O 1
ATOM 930 N N . PHE A 1 116 ? -16.076 5.410 19.930 1.00 75.06 116 PHE A N 1
ATOM 931 C CA . PHE A 1 116 ? -15.754 6.213 18.742 1.00 75.06 116 PHE A CA 1
ATOM 932 C C . PHE A 1 116 ? -14.401 6.935 18.838 1.00 75.06 116 PHE A C 1
ATOM 934 O O . PHE A 1 116 ? -13.718 7.069 17.827 1.00 75.06 116 PHE A O 1
ATOM 941 N N . ILE A 1 117 ? -13.968 7.339 20.037 1.00 73.50 117 ILE A N 1
ATOM 942 C CA . ILE A 1 117 ? -12.696 8.066 20.230 1.00 73.50 117 ILE A CA 1
ATOM 943 C C . ILE A 1 117 ? -11.476 7.126 20.119 1.00 73.50 117 ILE A C 1
ATOM 945 O O . ILE A 1 117 ? -10.358 7.565 19.868 1.00 73.50 117 ILE A O 1
ATOM 949 N N . SER A 1 118 ? -11.672 5.808 20.234 1.00 66.25 118 SER A N 1
ATOM 950 C CA . SER A 1 118 ? -10.582 4.818 20.200 1.00 66.25 118 SER A CA 1
ATOM 951 C C . SER A 1 118 ? -10.040 4.471 18.802 1.00 66.25 118 SER A C 1
ATOM 953 O O . SER A 1 118 ? -9.118 3.663 18.687 1.00 66.25 118 SER A O 1
ATOM 955 N N . SER A 1 119 ? -10.562 5.074 17.729 1.00 50.28 119 SER A N 1
ATOM 956 C CA . SER A 1 119 ? -10.101 4.807 16.359 1.00 50.28 119 SER A CA 1
ATOM 957 C C . SER A 1 119 ? -8.945 5.724 15.940 1.00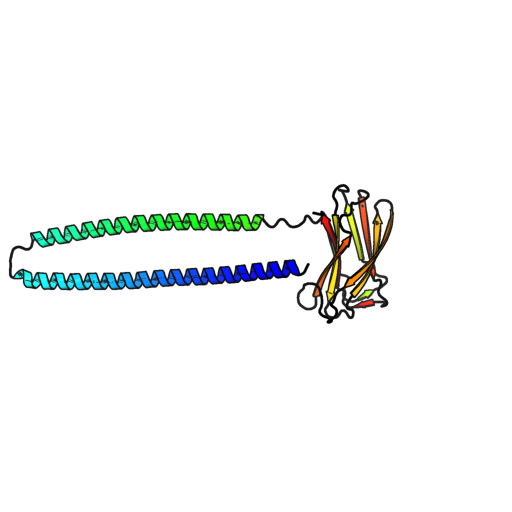 50.28 119 SER A C 1
ATOM 959 O O . SER A 1 119 ? -9.007 6.378 14.901 1.00 50.28 119 SER A O 1
ATOM 961 N N . CYS A 1 120 ? -7.872 5.765 16.731 1.00 57.91 120 CYS A N 1
ATOM 962 C CA . CYS A 1 120 ? -6.620 6.375 16.290 1.00 57.91 120 CYS A CA 1
ATOM 963 C C . CYS A 1 120 ? -5.862 5.351 15.428 1.00 57.91 120 CYS A C 1
ATOM 965 O O . CYS A 1 120 ? -5.279 4.389 15.935 1.00 57.91 120 CYS A O 1
ATOM 967 N N . GLY A 1 121 ? -5.979 5.489 14.106 1.00 63.84 121 GLY A N 1
ATOM 968 C CA . GLY A 1 121 ? -5.173 4.735 13.147 1.00 63.84 121 GLY A CA 1
ATOM 969 C C . GLY A 1 121 ? -3.703 5.152 13.212 1.00 63.84 121 GLY A C 1
ATOM 970 O O . GLY A 1 121 ? -3.365 6.175 13.800 1.00 63.84 121 GLY A O 1
ATOM 971 N N . LYS A 1 122 ? -2.818 4.360 12.599 1.00 67.81 122 LYS A N 1
ATOM 972 C CA . LYS A 1 122 ? -1.421 4.771 12.425 1.00 67.81 122 LYS A CA 1
ATOM 973 C C . LYS A 1 122 ? -1.373 6.043 11.589 1.00 67.81 122 LYS A C 1
ATOM 975 O O . LYS A 1 122 ? -2.058 6.129 10.569 1.00 67.81 122 LYS A O 1
ATOM 980 N N . GLU A 1 123 ? -0.577 7.012 12.024 1.00 78.94 123 GLU A N 1
ATOM 981 C CA . GLU A 1 123 ? -0.430 8.272 11.308 1.00 78.94 123 GLU A CA 1
ATOM 982 C C . GLU A 1 123 ? 0.237 8.004 9.953 1.00 78.94 123 GLU A C 1
ATOM 984 O O . GLU A 1 123 ? 1.400 7.593 9.866 1.00 78.94 123 GLU A O 1
ATOM 989 N N . THR A 1 124 ? -0.553 8.166 8.895 1.00 84.12 124 THR A N 1
ATOM 990 C CA . THR A 1 124 ? -0.116 7.965 7.516 1.00 84.12 124 THR A CA 1
ATOM 991 C C . THR A 1 124 ? 0.487 9.271 7.021 1.00 84.12 124 THR A C 1
ATOM 993 O O . THR A 1 124 ? -0.182 10.299 7.021 1.00 84.12 124 THR A O 1
ATOM 996 N N . VAL A 1 125 ? 1.763 9.230 6.644 1.00 86.94 125 VAL A N 1
ATOM 997 C CA . VAL A 1 125 ? 2.521 10.382 6.136 1.00 86.94 125 VAL A CA 1
ATOM 998 C C . VAL A 1 125 ? 2.216 10.599 4.654 1.00 86.94 125 VAL A C 1
ATOM 1000 O O . VAL A 1 125 ? 2.048 11.732 4.218 1.00 86.94 125 VAL A O 1
ATOM 1003 N N . VAL A 1 126 ? 2.125 9.510 3.885 1.00 91.50 126 VAL A N 1
ATOM 1004 C CA . VAL A 1 126 ? 1.817 9.516 2.446 1.00 91.50 126 VAL A CA 1
ATOM 1005 C C . VAL A 1 126 ? 0.911 8.323 2.142 1.00 91.50 126 VAL A C 1
ATOM 1007 O O . VAL A 1 126 ? 1.202 7.218 2.595 1.00 91.50 126 VAL A O 1
ATOM 1010 N N . ASP A 1 127 ? -0.159 8.518 1.372 1.00 94.94 127 ASP A N 1
ATOM 1011 C CA . ASP A 1 127 ? -0.944 7.438 0.753 1.00 94.94 127 ASP A CA 1
ATOM 1012 C C . ASP A 1 127 ? -1.351 7.891 -0.649 1.00 94.94 127 ASP A C 1
ATOM 1014 O O . ASP A 1 127 ? -2.192 8.777 -0.806 1.00 94.94 127 ASP A O 1
ATOM 1018 N N . LEU A 1 128 ? -0.689 7.334 -1.658 1.00 96.31 128 LEU A N 1
ATOM 1019 C CA . LEU A 1 128 ? -0.893 7.675 -3.060 1.00 96.31 128 LEU A CA 1
ATOM 1020 C C . LEU A 1 128 ? -1.152 6.388 -3.828 1.00 96.31 128 LEU A C 1
ATOM 1022 O O . LEU A 1 128 ? -0.396 5.430 -3.701 1.00 96.31 128 LEU A O 1
ATOM 1026 N N . ASN A 1 129 ? -2.214 6.363 -4.625 1.00 95.81 129 ASN A N 1
ATOM 1027 C CA . ASN A 1 129 ? -2.531 5.251 -5.514 1.00 95.81 129 ASN A CA 1
ATOM 1028 C C . ASN A 1 129 ? -2.921 5.830 -6.873 1.00 95.81 129 ASN A C 1
ATOM 1030 O O . ASN A 1 129 ? -3.576 6.870 -6.937 1.00 95.81 129 ASN A O 1
ATOM 1034 N N . GLN A 1 130 ? -2.505 5.158 -7.936 1.00 96.00 130 GLN A N 1
ATOM 1035 C CA . GLN A 1 130 ? -2.803 5.521 -9.308 1.00 96.00 130 GLN A CA 1
ATOM 1036 C C . GLN A 1 130 ? -3.286 4.280 -10.052 1.00 96.00 130 GLN A C 1
ATOM 1038 O O . GLN A 1 130 ? -2.645 3.225 -10.009 1.00 96.00 130 GLN A O 1
ATOM 1043 N N . ASP A 1 131 ? -4.409 4.436 -10.744 1.00 95.12 131 ASP A N 1
ATOM 1044 C CA . ASP A 1 131 ? -4.939 3.414 -11.634 1.00 95.12 131 ASP A CA 1
ATOM 1045 C C . ASP A 1 131 ? -4.073 3.359 -12.901 1.00 95.12 131 ASP A C 1
ATOM 1047 O O . ASP A 1 131 ? -3.731 4.392 -13.486 1.00 95.12 131 ASP A O 1
ATOM 1051 N N . VAL A 1 132 ? -3.703 2.148 -13.315 1.00 91.81 132 VAL A N 1
ATOM 1052 C CA . VAL A 1 132 ? -2.928 1.884 -14.542 1.00 91.81 132 VAL A CA 1
ATOM 1053 C C . VAL A 1 132 ? -3.793 1.301 -15.662 1.00 91.81 132 VAL A C 1
ATOM 1055 O O . VAL A 1 132 ? -3.338 1.190 -16.798 1.00 91.81 132 VAL A O 1
ATOM 1058 N N . GLY A 1 133 ? -5.059 0.993 -15.360 1.00 81.81 133 GLY A N 1
ATOM 1059 C CA . GLY A 1 133 ? -6.015 0.415 -16.301 1.00 81.81 133 GLY A CA 1
ATOM 1060 C C . GLY A 1 133 ? -5.732 -1.055 -16.612 1.00 81.81 133 GLY A C 1
ATOM 1061 O O . GLY A 1 133 ? -4.841 -1.667 -16.039 1.00 81.81 133 GLY A O 1
ATOM 1062 N N . ASP A 1 134 ? -6.501 -1.636 -17.535 1.00 78.12 134 ASP A N 1
ATOM 1063 C CA . ASP A 1 134 ? -6.435 -3.079 -17.802 1.00 78.12 134 ASP A CA 1
ATOM 1064 C C . ASP A 1 134 ? -5.175 -3.516 -18.581 1.00 78.12 134 ASP A C 1
ATOM 1066 O O . ASP A 1 134 ? -4.882 -4.705 -18.585 1.00 78.12 134 ASP A O 1
ATOM 1070 N N . ASN A 1 135 ? -4.432 -2.591 -19.208 1.00 83.06 135 ASN A N 1
ATOM 1071 C CA . ASN A 1 135 ? -3.318 -2.877 -20.127 1.00 83.06 135 ASN A CA 1
ATOM 1072 C C . ASN A 1 135 ? -2.082 -2.027 -19.800 1.00 83.06 135 ASN A C 1
ATOM 1074 O O . ASN A 1 135 ? -1.732 -1.107 -20.545 1.00 83.06 135 ASN A O 1
ATOM 1078 N N . TRP A 1 136 ? -1.408 -2.308 -18.690 1.00 91.25 136 TRP A N 1
ATOM 1079 C CA . TRP A 1 136 ? -0.225 -1.533 -18.324 1.00 91.25 136 TRP A CA 1
ATOM 1080 C C . TRP A 1 136 ? 0.959 -1.918 -19.228 1.00 91.25 136 TRP A C 1
ATOM 1082 O O . TRP A 1 136 ? 1.331 -3.089 -19.293 1.00 91.25 136 TRP A O 1
ATOM 1092 N N . SER A 1 137 ? 1.545 -0.964 -19.962 1.00 92.25 137 SER A N 1
ATOM 1093 C CA . SER A 1 137 ? 2.679 -1.230 -20.861 1.00 92.25 137 SER A CA 1
ATOM 1094 C C . SER A 1 137 ? 4.012 -1.200 -20.121 1.00 92.25 137 SER A C 1
ATOM 1096 O O 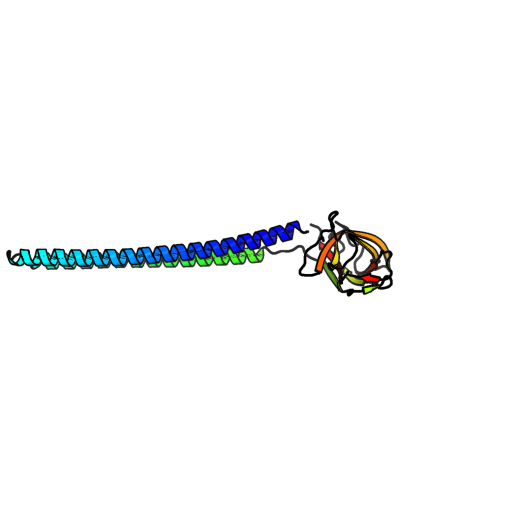. SER A 1 137 ? 4.215 -0.407 -19.205 1.00 92.25 137 SER A O 1
ATOM 1098 N N . LYS A 1 138 ? 4.980 -2.002 -20.567 1.00 90.38 138 LYS A N 1
ATOM 1099 C CA . LYS A 1 138 ? 6.336 -2.043 -19.998 1.00 90.38 138 LYS A CA 1
ATOM 1100 C C . LYS A 1 138 ? 7.059 -0.691 -20.012 1.00 90.38 138 LYS A C 1
ATOM 1102 O O . LYS A 1 138 ? 7.941 -0.462 -19.189 1.00 90.38 138 LYS A O 1
ATOM 1107 N N . ASN A 1 139 ? 6.696 0.190 -20.942 1.00 90.06 139 ASN A N 1
ATOM 1108 C CA . ASN A 1 139 ? 7.272 1.532 -21.046 1.00 90.06 139 ASN A CA 1
ATOM 1109 C C . ASN A 1 139 ? 6.545 2.570 -20.175 1.00 90.06 139 ASN A C 1
ATOM 1111 O O . ASN A 1 139 ? 7.062 3.675 -19.996 1.00 90.06 139 ASN A O 1
ATOM 1115 N N . ASP A 1 140 ? 5.375 2.227 -19.635 1.00 92.81 140 ASP A N 1
ATOM 1116 C CA . ASP A 1 140 ? 4.568 3.138 -18.835 1.00 92.81 140 ASP A CA 1
ATOM 1117 C C . ASP A 1 140 ? 5.046 3.118 -17.388 1.00 92.81 140 ASP A C 1
ATOM 1119 O O . ASP A 1 140 ? 5.117 2.070 -16.739 1.00 92.81 140 ASP A O 1
ATOM 1123 N N . LYS A 1 141 ? 5.335 4.305 -16.861 1.00 94.75 141 LYS A N 1
ATOM 1124 C CA . LYS A 1 141 ? 5.781 4.480 -15.480 1.00 94.75 141 LYS A CA 1
ATOM 1125 C C . LYS A 1 141 ? 4.666 5.079 -14.649 1.00 94.75 141 LYS A C 1
ATOM 1127 O O . LYS A 1 141 ? 4.063 6.072 -15.049 1.00 94.75 141 LYS A O 1
ATOM 1132 N N . VAL A 1 142 ? 4.460 4.531 -13.459 1.00 96.44 142 VAL A N 1
ATOM 1133 C CA . VAL A 1 142 ? 3.637 5.182 -12.434 1.00 96.44 142 VAL A CA 1
ATOM 1134 C C . VAL A 1 142 ? 4.553 6.062 -11.600 1.00 96.44 142 VAL A C 1
ATOM 1136 O O . VAL A 1 142 ? 5.571 5.581 -11.101 1.00 96.44 142 VAL A O 1
ATOM 1139 N N . ILE A 1 143 ? 4.230 7.347 -11.479 1.00 97.19 143 ILE A N 1
ATOM 1140 C CA . ILE A 1 143 ? 5.106 8.342 -10.854 1.00 97.19 143 ILE A CA 1
ATOM 1141 C C . ILE A 1 143 ? 4.368 8.998 -9.694 1.00 97.19 143 ILE A C 1
ATOM 1143 O O . ILE A 1 143 ? 3.283 9.545 -9.865 1.00 97.19 143 ILE A O 1
ATOM 1147 N N . PHE A 1 144 ? 4.990 8.972 -8.519 1.00 97.62 144 PHE A N 1
ATOM 1148 C CA . PHE A 1 144 ? 4.491 9.634 -7.323 1.00 97.62 144 PHE A CA 1
ATOM 1149 C C . PHE A 1 144 ? 5.479 10.690 -6.851 1.00 97.62 144 PHE A C 1
ATOM 1151 O O . PHE A 1 144 ? 6.586 10.353 -6.429 1.00 97.62 144 PHE A O 1
ATOM 1158 N N . ASP A 1 145 ? 5.052 11.947 -6.860 1.00 96.88 145 ASP A N 1
ATOM 1159 C CA . ASP A 1 145 ? 5.763 13.057 -6.234 1.00 96.88 145 ASP A CA 1
ATOM 1160 C C . ASP A 1 145 ? 5.184 13.324 -4.842 1.00 96.88 145 ASP A C 1
ATOM 1162 O O . ASP A 1 145 ? 3.971 13.469 -4.673 1.00 96.88 145 ASP A O 1
ATOM 1166 N N . TYR A 1 146 ? 6.043 13.388 -3.826 1.00 95.69 146 TYR A N 1
ATOM 1167 C CA . TYR A 1 146 ? 5.625 13.677 -2.456 1.00 95.69 146 TYR A CA 1
ATOM 1168 C C . TYR A 1 146 ? 6.679 14.482 -1.698 1.00 95.69 146 TYR A C 1
ATOM 1170 O O . TYR A 1 146 ? 7.888 14.323 -1.881 1.00 95.69 146 TYR A O 1
ATOM 1178 N N . GLN A 1 147 ? 6.211 15.366 -0.820 1.00 95.62 147 GLN A N 1
ATOM 1179 C CA . GLN A 1 147 ? 7.064 16.265 -0.051 1.00 95.62 147 GLN A CA 1
ATOM 1180 C C . GLN A 1 147 ? 7.258 15.753 1.377 1.00 95.62 147 GLN A C 1
ATOM 1182 O O . GLN A 1 147 ? 6.301 15.389 2.059 1.00 95.62 147 GLN A O 1
ATOM 1187 N N . ILE A 1 148 ? 8.507 15.762 1.846 1.00 95.44 148 ILE A N 1
ATOM 1188 C CA . ILE A 1 148 ? 8.877 15.352 3.202 1.00 95.44 148 ILE A CA 1
ATOM 1189 C C . ILE A 1 148 ? 9.398 16.546 4.000 1.00 95.44 148 ILE A C 1
ATOM 1191 O O . ILE A 1 148 ? 10.379 17.192 3.621 1.00 95.44 148 ILE A O 1
ATOM 1195 N N . HIS A 1 149 ? 8.769 16.791 5.152 1.00 93.00 149 HIS A N 1
ATOM 1196 C CA . HIS A 1 149 ? 9.128 17.870 6.081 1.00 93.00 149 HIS A CA 1
ATOM 1197 C C . HIS A 1 149 ? 9.855 17.383 7.345 1.00 93.00 149 HIS A C 1
ATOM 1199 O O . HIS A 1 149 ? 10.590 18.160 7.965 1.00 93.00 149 HIS A O 1
ATOM 1205 N N . ASP A 1 150 ? 9.670 16.116 7.722 1.00 91.62 150 ASP A N 1
ATOM 1206 C CA . ASP A 1 150 ? 10.294 15.489 8.889 1.00 91.62 150 ASP A CA 1
ATOM 1207 C C . ASP A 1 150 ? 11.247 14.366 8.457 1.00 91.62 150 ASP A C 1
ATOM 1209 O O . ASP A 1 150 ? 10.874 13.447 7.732 1.00 91.62 150 ASP A O 1
ATOM 1213 N N . THR A 1 151 ? 12.496 14.465 8.905 1.00 93.44 151 THR A N 1
ATOM 1214 C CA . THR A 1 151 ? 13.579 13.500 8.662 1.00 93.44 151 THR A CA 1
ATOM 1215 C C . THR A 1 151 ? 14.013 12.780 9.935 1.00 93.44 151 THR A C 1
ATOM 1217 O O . THR A 1 151 ? 14.835 11.866 9.890 1.00 93.44 151 THR A O 1
ATOM 1220 N N . ILE A 1 152 ? 13.490 13.200 11.088 1.00 93.38 152 ILE A N 1
ATOM 1221 C CA . ILE A 1 152 ? 13.878 12.668 12.386 1.00 93.38 152 ILE A CA 1
ATOM 1222 C C . ILE A 1 152 ? 13.086 11.395 12.645 1.00 93.38 152 ILE A C 1
ATOM 1224 O O . ILE A 1 152 ? 13.678 10.393 13.035 1.00 93.38 152 ILE A O 1
ATOM 1228 N N . MET A 1 153 ? 11.773 11.393 12.427 1.00 91.56 153 MET A N 1
ATOM 1229 C CA . MET A 1 153 ? 10.968 10.224 12.769 1.00 91.56 153 MET A CA 1
ATOM 1230 C C . MET A 1 153 ? 11.155 9.062 11.780 1.00 91.56 153 MET A C 1
ATOM 1232 O O . MET A 1 153 ? 11.151 9.276 10.566 1.00 91.56 153 MET A O 1
ATOM 1236 N N . PRO A 1 154 ? 11.326 7.821 12.277 1.00 94.31 154 PRO A N 1
ATOM 1237 C CA . PRO A 1 154 ? 11.379 6.649 11.418 1.00 94.31 154 PRO A CA 1
ATOM 1238 C C . PRO A 1 154 ? 10.007 6.349 10.802 1.00 94.31 154 PRO A C 1
ATOM 1240 O O . PRO A 1 154 ? 8.963 6.583 11.412 1.00 94.31 154 PRO A O 1
ATOM 1243 N N . VAL A 1 155 ? 10.016 5.786 9.597 1.00 95.19 155 VAL A N 1
ATOM 1244 C CA . VAL A 1 155 ? 8.829 5.443 8.811 1.00 95.19 155 VAL A CA 1
ATOM 1245 C C . VAL A 1 155 ? 8.920 4.033 8.224 1.00 95.19 155 VAL A C 1
ATOM 1247 O O . VAL A 1 155 ? 10.002 3.464 8.044 1.00 95.19 155 VAL A O 1
ATOM 1250 N N . ASN A 1 156 ? 7.760 3.466 7.906 1.00 96.06 156 ASN A N 1
ATOM 1251 C CA . ASN A 1 156 ? 7.598 2.219 7.172 1.00 96.06 156 ASN A CA 1
ATOM 1252 C C . ASN A 1 156 ? 6.957 2.504 5.811 1.00 96.06 156 ASN A C 1
ATOM 1254 O O . ASN A 1 156 ? 5.928 3.169 5.735 1.00 96.06 156 ASN A O 1
ATOM 1258 N N . PHE A 1 157 ? 7.547 1.952 4.758 1.00 95.62 157 PHE A N 1
ATOM 1259 C CA . PHE A 1 157 ? 7.048 1.995 3.393 1.00 95.62 157 PHE A CA 1
ATOM 1260 C C . PHE A 1 157 ? 6.297 0.712 3.067 1.00 95.62 157 PHE A C 1
ATOM 1262 O O . PHE A 1 157 ? 6.788 -0.398 3.308 1.00 95.62 157 PHE A O 1
ATOM 1269 N N . PHE A 1 158 ? 5.144 0.881 2.442 1.00 96.75 158 PHE A N 1
ATOM 1270 C CA . PHE A 1 158 ? 4.322 -0.176 1.896 1.00 96.75 158 PHE A CA 1
ATOM 1271 C C . PHE A 1 158 ? 4.034 0.102 0.425 1.00 96.75 158 PHE A C 1
ATOM 1273 O O . PHE A 1 158 ? 3.839 1.251 0.028 1.00 96.75 158 PHE A O 1
ATOM 1280 N N . LEU A 1 159 ? 3.989 -0.963 -0.364 1.00 97.38 159 LEU A N 1
ATOM 1281 C CA . LEU A 1 159 ? 3.564 -0.929 -1.756 1.00 97.38 159 LEU A CA 1
ATOM 1282 C C . LEU A 1 159 ? 2.158 -1.474 -1.843 1.00 97.38 159 LEU A C 1
ATOM 1284 O O . LEU A 1 159 ? 1.900 -2.596 -1.404 1.00 97.38 159 LEU A O 1
ATOM 1288 N N . ASN A 1 160 ? 1.269 -0.689 -2.423 1.00 97.38 160 ASN A N 1
ATOM 1289 C CA . ASN A 1 160 ? -0.084 -1.111 -2.703 1.00 97.38 160 ASN A CA 1
ATOM 1290 C C . ASN A 1 160 ? -0.144 -1.619 -4.140 1.00 97.38 160 ASN A C 1
ATOM 1292 O O . ASN A 1 160 ? 0.339 -0.965 -5.062 1.00 97.38 160 ASN A O 1
ATOM 1296 N N . VAL A 1 161 ? -0.730 -2.796 -4.318 1.00 97.19 161 VAL A N 1
ATOM 1297 C CA . VAL A 1 161 ? -0.970 -3.385 -5.635 1.00 97.19 161 VAL A CA 1
ATOM 1298 C C . VAL A 1 161 ? -2.397 -3.894 -5.645 1.00 97.19 161 VAL A C 1
ATOM 1300 O O . VAL A 1 161 ? -2.771 -4.713 -4.800 1.00 97.19 161 VAL A O 1
ATOM 1303 N N . ARG A 1 162 ? -3.190 -3.419 -6.600 1.00 97.12 162 ARG A N 1
ATOM 1304 C CA . ARG A 1 162 ? -4.504 -3.971 -6.902 1.00 97.12 162 ARG A CA 1
ATOM 1305 C C . ARG A 1 162 ? -4.403 -4.795 -8.169 1.00 97.12 162 ARG A C 1
ATOM 1307 O O . ARG A 1 162 ? -4.090 -4.266 -9.231 1.00 97.12 162 ARG A O 1
ATOM 1314 N N . ASN A 1 163 ? -4.718 -6.075 -8.053 1.00 96.69 163 ASN A N 1
ATOM 1315 C CA . ASN A 1 163 ? -4.875 -6.955 -9.200 1.00 96.69 163 ASN A CA 1
ATOM 1316 C C . ASN A 1 163 ? -6.343 -7.350 -9.384 1.00 96.69 163 ASN A C 1
ATOM 1318 O O . ASN A 1 163 ? -7.141 -7.306 -8.442 1.00 96.69 163 ASN A O 1
ATOM 1322 N N . THR A 1 164 ? -6.704 -7.742 -10.598 1.00 96.25 164 THR A N 1
ATOM 1323 C CA . THR A 1 164 ? -7.979 -8.389 -10.896 1.00 96.25 164 THR A CA 1
ATOM 1324 C C . THR A 1 164 ? -7.828 -9.909 -10.814 1.00 96.25 164 THR A C 1
ATOM 1326 O O . THR A 1 164 ? -6.721 -10.449 -10.753 1.00 96.25 164 THR A O 1
ATOM 1329 N N . THR A 1 165 ? -8.951 -10.624 -10.823 1.00 95.06 165 THR A N 1
ATOM 1330 C CA . THR A 1 165 ? -8.985 -12.089 -10.926 1.00 95.06 165 THR A CA 1
ATOM 1331 C C . THR A 1 165 ? -8.517 -12.611 -12.283 1.00 95.06 165 THR A C 1
ATOM 1333 O O . THR A 1 165 ? -8.276 -13.809 -12.393 1.00 95.06 165 THR A O 1
ATOM 1336 N N . ASP A 1 166 ? -8.395 -11.731 -13.279 1.00 93.75 166 ASP A N 1
ATOM 1337 C CA . ASP A 1 166 ? -7.972 -12.056 -14.643 1.00 93.75 166 ASP A CA 1
ATOM 1338 C C . ASP A 1 166 ? -6.439 -11.999 -14.799 1.00 93.75 166 ASP A C 1
ATOM 1340 O O . ASP A 1 166 ? -5.899 -12.408 -15.828 1.00 93.75 166 ASP A O 1
ATOM 1344 N N . TYR A 1 167 ? -5.730 -11.516 -13.767 1.00 95.31 167 TYR A N 1
ATOM 1345 C CA . TYR A 1 167 ? -4.272 -11.516 -13.719 1.00 95.31 167 TYR A CA 1
ATOM 1346 C C . TYR A 1 167 ? -3.729 -12.949 -13.819 1.00 95.31 167 TYR A C 1
ATOM 1348 O O . TYR A 1 167 ? -4.182 -13.856 -13.123 1.00 95.31 167 TYR A O 1
ATOM 1356 N N . LYS A 1 168 ? -2.741 -13.168 -14.691 1.00 94.19 168 LYS A N 1
ATOM 1357 C CA . LYS A 1 168 ? -2.305 -14.522 -15.086 1.00 94.19 168 LYS A CA 1
ATOM 1358 C C . LYS A 1 168 ? -1.241 -15.134 -14.169 1.00 94.19 168 LYS A C 1
ATOM 1360 O O . LYS A 1 168 ? -0.991 -16.335 -14.254 1.00 94.19 168 LYS A O 1
ATOM 1365 N N . TYR A 1 169 ? -0.608 -14.338 -13.306 1.00 95.94 169 TYR A N 1
ATOM 1366 C CA . TYR A 1 169 ? 0.549 -14.762 -12.511 1.00 95.94 169 TYR A CA 1
ATOM 1367 C C . TYR A 1 169 ? 0.269 -14.744 -11.005 1.00 95.94 169 TYR A C 1
ATOM 1369 O O . TYR A 1 169 ? -0.579 -14.009 -10.510 1.00 95.94 169 TYR A O 1
ATOM 1377 N N . ALA A 1 170 ? 1.016 -15.545 -10.244 1.00 97.00 170 ALA A N 1
ATOM 1378 C CA . ALA A 1 170 ? 0.907 -15.563 -8.784 1.00 97.00 170 ALA A CA 1
ATOM 1379 C C . ALA A 1 170 ? 1.673 -14.414 -8.111 1.00 97.00 170 ALA A C 1
ATOM 1381 O O . ALA A 1 170 ? 1.493 -14.168 -6.920 1.00 97.00 170 ALA A O 1
ATOM 1382 N N . ASN A 1 171 ? 2.539 -13.724 -8.846 1.00 97.31 171 ASN A N 1
ATOM 1383 C CA . ASN A 1 171 ? 3.405 -12.659 -8.370 1.00 97.31 171 ASN A CA 1
ATOM 1384 C C . ASN A 1 171 ? 3.636 -11.624 -9.475 1.00 97.31 171 ASN A C 1
ATOM 1386 O O . ASN A 1 171 ? 3.469 -11.914 -10.656 1.00 97.31 171 ASN A O 1
ATOM 1390 N N . VAL A 1 172 ? 4.045 -10.426 -9.072 1.00 96.88 172 VAL A N 1
ATOM 1391 C CA . VAL A 1 172 ? 4.451 -9.344 -9.971 1.00 96.88 172 VAL A CA 1
ATOM 1392 C C . VAL A 1 172 ? 5.765 -8.746 -9.478 1.00 96.88 172 VAL A C 1
ATOM 1394 O O . VAL A 1 172 ? 5.967 -8.595 -8.270 1.00 96.88 172 VAL A O 1
ATOM 1397 N N . TYR A 1 173 ? 6.657 -8.412 -10.409 1.00 97.31 173 TYR A N 1
ATOM 1398 C CA . TYR A 1 173 ? 7.915 -7.734 -10.115 1.00 97.31 173 TYR A CA 1
ATOM 1399 C C . TYR A 1 173 ? 7.866 -6.268 -10.536 1.00 97.31 173 TYR A C 1
ATOM 1401 O O . TYR A 1 173 ? 7.343 -5.934 -11.602 1.00 97.31 173 TYR A O 1
ATOM 1409 N N . PHE A 1 174 ? 8.493 -5.411 -9.733 1.00 96.81 174 PHE A N 1
ATOM 1410 C CA . PHE A 1 174 ? 8.646 -3.986 -10.011 1.00 96.81 174 PHE A CA 1
ATOM 1411 C C . PHE A 1 174 ? 10.104 -3.555 -9.904 1.00 96.81 174 PHE A C 1
ATOM 1413 O O . PHE A 1 174 ? 10.799 -3.954 -8.967 1.00 96.81 174 PHE A O 1
ATOM 1420 N N . PHE A 1 175 ? 10.525 -2.671 -10.805 1.00 97.38 175 PHE A N 1
ATOM 1421 C CA . PHE A 1 175 ? 11.648 -1.774 -10.568 1.00 97.38 175 PHE A CA 1
ATOM 1422 C C . PHE A 1 175 ? 11.116 -0.473 -9.974 1.00 97.38 175 PHE A C 1
ATOM 1424 O O . PHE A 1 175 ? 10.243 0.178 -10.548 1.00 97.38 175 PHE A O 1
ATOM 1431 N N . ILE A 1 176 ? 11.640 -0.104 -8.810 1.00 97.69 176 ILE A N 1
ATOM 1432 C CA . ILE A 1 176 ? 11.228 1.087 -8.072 1.00 97.69 176 ILE A CA 1
ATOM 1433 C C . ILE A 1 176 ? 12.409 2.037 -8.022 1.00 97.69 176 ILE A C 1
ATOM 1435 O O . ILE A 1 176 ? 13.374 1.806 -7.290 1.00 97.69 176 ILE A O 1
ATOM 1439 N N . LYS A 1 177 ? 12.331 3.122 -8.789 1.00 98.12 177 LYS A N 1
ATOM 1440 C CA . LYS A 1 177 ? 13.332 4.185 -8.773 1.00 98.12 177 LYS A CA 1
ATOM 1441 C C . LYS A 1 177 ? 12.879 5.291 -7.831 1.00 98.12 177 LYS A C 1
ATOM 1443 O O . LYS A 1 177 ? 11.867 5.938 -8.072 1.00 98.12 177 LYS A O 1
ATOM 1448 N N . THR A 1 178 ? 13.643 5.529 -6.773 1.00 97.44 178 THR A N 1
ATOM 1449 C CA . THR A 1 178 ? 13.429 6.657 -5.855 1.00 97.44 178 THR A CA 1
ATOM 1450 C C . THR A 1 178 ? 14.437 7.747 -6.174 1.00 97.44 178 THR A C 1
ATOM 1452 O O . THR A 1 178 ? 15.638 7.505 -6.072 1.00 97.44 178 THR A O 1
ATOM 1455 N N . ILE A 1 179 ? 13.960 8.927 -6.554 1.00 98.25 179 ILE A N 1
ATOM 1456 C CA . ILE A 1 179 ? 14.755 10.134 -6.773 1.00 98.25 179 ILE A CA 1
ATOM 1457 C C . ILE A 1 179 ? 14.650 10.99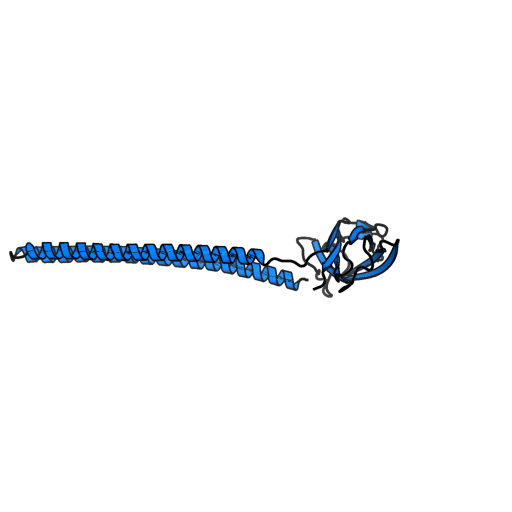4 -5.512 1.00 98.25 179 ILE A C 1
ATOM 1459 O O . ILE A 1 179 ? 13.552 11.295 -5.036 1.00 98.25 179 ILE A O 1
ATOM 1463 N N . TYR A 1 180 ? 15.806 11.340 -4.957 1.00 97.62 180 TYR A N 1
ATOM 1464 C CA . TYR A 1 180 ? 15.942 12.145 -3.748 1.00 97.62 180 TYR A CA 1
ATOM 1465 C C . TYR A 1 180 ? 15.904 13.647 -4.092 1.00 97.62 180 TYR A C 1
ATOM 1467 O O . TYR A 1 180 ? 16.164 14.017 -5.241 1.00 97.62 180 TYR A O 1
ATOM 1475 N N . PRO A 1 181 ? 15.654 14.536 -3.111 1.00 97.75 181 PRO A N 1
ATOM 1476 C CA . PRO A 1 181 ? 15.649 15.984 -3.338 1.00 97.75 181 PRO A CA 1
ATOM 1477 C C . PRO A 1 181 ? 16.944 16.546 -3.951 1.00 97.75 181 PRO A C 1
ATOM 1479 O O . PRO A 1 181 ? 16.915 17.577 -4.615 1.00 97.75 181 PRO A O 1
ATOM 1482 N N . ASP A 1 182 ? 18.075 15.864 -3.758 1.00 97.19 182 ASP A N 1
ATOM 1483 C CA . ASP A 1 182 ? 19.384 16.212 -4.320 1.00 97.19 182 ASP A CA 1
ATOM 1484 C C . ASP A 1 182 ? 19.656 15.606 -5.711 1.00 97.19 182 ASP A C 1
ATOM 1486 O O . ASP A 1 182 ? 20.797 15.604 -6.170 1.00 97.19 182 ASP A O 1
ATOM 1490 N N . GLN A 1 183 ? 18.624 15.084 -6.382 1.00 96.56 183 GLN A N 1
ATOM 1491 C CA . GLN A 1 183 ? 18.675 14.464 -7.714 1.00 96.56 183 GLN A CA 1
ATOM 1492 C C . GLN A 1 183 ? 19.457 13.147 -7.805 1.00 96.56 183 GLN A C 1
ATOM 1494 O O . GLN A 1 183 ? 19.507 12.531 -8.875 1.00 96.56 183 GLN A O 1
ATOM 1499 N N . ARG A 1 184 ? 20.028 12.646 -6.701 1.00 97.56 184 ARG A N 1
ATOM 1500 C CA . ARG A 1 184 ? 20.507 11.259 -6.665 1.00 97.56 184 ARG A CA 1
ATOM 1501 C C . ARG A 1 184 ? 19.315 10.316 -6.738 1.00 97.56 184 ARG A C 1
ATOM 1503 O O . ARG A 1 184 ? 18.176 10.699 -6.469 1.00 97.56 184 ARG A O 1
ATOM 1510 N N . TYR A 1 185 ? 19.569 9.060 -7.084 1.00 97.75 185 TYR A N 1
ATOM 1511 C CA . TYR A 1 185 ? 18.521 8.051 -7.108 1.00 97.75 185 TYR A CA 1
ATOM 1512 C C . TYR A 1 185 ? 19.017 6.688 -6.638 1.00 97.75 185 TYR A C 1
ATOM 1514 O O . TYR A 1 185 ? 20.204 6.376 -6.714 1.00 97.75 185 TYR A O 1
ATOM 1522 N N . SER A 1 186 ? 18.081 5.871 -6.168 1.00 96.81 186 SER A N 1
ATOM 1523 C CA . SER A 1 186 ? 18.274 4.446 -5.898 1.00 96.81 186 SER A CA 1
ATOM 1524 C C . SER A 1 186 ? 17.236 3.637 -6.662 1.00 96.81 186 SER A C 1
ATOM 1526 O O . SER A 1 186 ? 16.120 4.116 -6.868 1.00 96.81 186 SER A O 1
ATOM 1528 N N . ILE A 1 187 ? 17.593 2.421 -7.068 1.00 97.44 187 ILE A N 1
ATOM 1529 C CA . ILE A 1 187 ? 16.682 1.490 -7.735 1.00 97.44 187 ILE A CA 1
ATOM 1530 C C . ILE A 1 187 ? 16.612 0.220 -6.900 1.00 97.44 187 ILE A C 1
ATOM 1532 O O . ILE A 1 187 ? 17.641 -0.383 -6.602 1.00 97.44 187 ILE A O 1
ATOM 1536 N N . ASP A 1 188 ? 15.397 -0.177 -6.546 1.00 97.12 188 ASP A N 1
ATOM 1537 C CA . ASP A 1 188 ? 15.109 -1.429 -5.861 1.00 97.12 188 ASP A CA 1
ATOM 1538 C C . ASP A 1 188 ? 14.294 -2.341 -6.785 1.00 97.12 188 ASP A C 1
ATOM 1540 O O . ASP A 1 188 ? 13.477 -1.869 -7.577 1.00 97.12 188 ASP A O 1
ATOM 1544 N N . THR A 1 189 ? 14.499 -3.653 -6.681 1.00 96.50 189 THR A N 1
ATOM 1545 C CA . THR A 1 189 ? 13.634 -4.649 -7.330 1.00 96.50 189 THR A CA 1
ATOM 1546 C C . THR A 1 189 ? 12.780 -5.310 -6.264 1.00 96.50 189 THR A C 1
ATOM 1548 O O . THR A 1 189 ? 13.316 -5.785 -5.262 1.00 96.50 189 THR A O 1
ATOM 1551 N N . VAL A 1 190 ? 11.464 -5.341 -6.463 1.00 96.75 190 VAL A N 1
ATOM 1552 C CA . VAL A 1 190 ? 10.530 -5.915 -5.488 1.00 96.75 190 VAL A CA 1
ATOM 1553 C C . VAL A 1 190 ? 9.668 -6.972 -6.144 1.00 96.75 190 VAL A C 1
ATOM 1555 O O . VAL A 1 190 ? 9.111 -6.746 -7.214 1.00 96.75 190 VAL A O 1
ATOM 1558 N N . GLU A 1 191 ? 9.545 -8.108 -5.466 1.00 97.62 191 GLU A N 1
ATOM 1559 C CA . GLU A 1 191 ? 8.599 -9.164 -5.795 1.00 97.62 191 GLU A CA 1
ATOM 1560 C C . GLU A 1 191 ? 7.387 -9.094 -4.866 1.00 97.62 191 GLU A C 1
ATOM 1562 O O . GLU A 1 191 ? 7.517 -9.128 -3.639 1.00 97.62 191 GLU A O 1
ATOM 1567 N N . CYS A 1 192 ? 6.199 -9.041 -5.456 1.00 97.31 192 CYS A N 1
ATOM 1568 C CA . CYS A 1 192 ? 4.933 -9.013 -4.743 1.00 97.31 192 CYS A CA 1
ATOM 1569 C C . CYS A 1 192 ? 4.141 -10.280 -5.067 1.00 97.31 192 CYS A C 1
ATOM 1571 O O . CYS A 1 192 ? 3.627 -10.421 -6.173 1.00 97.31 192 CYS A O 1
ATOM 1573 N N . PHE A 1 193 ? 4.005 -11.191 -4.101 1.00 97.56 193 PHE A N 1
ATOM 1574 C CA . PHE A 1 193 ? 3.144 -12.368 -4.238 1.00 97.56 193 PHE A CA 1
ATOM 1575 C C . PHE A 1 193 ? 1.671 -11.966 -4.122 1.00 97.56 193 PHE A C 1
ATOM 1577 O O . PHE A 1 193 ? 1.219 -11.528 -3.065 1.00 97.56 193 PHE A O 1
ATOM 1584 N N . LEU A 1 194 ? 0.927 -12.132 -5.210 1.00 97.62 194 LEU A N 1
ATOM 1585 C CA . LEU A 1 194 ? -0.497 -11.827 -5.339 1.00 97.62 194 LEU A CA 1
ATOM 1586 C C . LEU A 1 194 ? -1.385 -13.051 -5.105 1.00 97.62 194 LEU A C 1
ATOM 1588 O O . LEU A 1 194 ? -2.551 -12.878 -4.776 1.00 97.62 194 LEU A O 1
ATOM 1592 N N . ALA A 1 195 ? -0.860 -14.271 -5.221 1.00 97.62 195 ALA A N 1
ATOM 1593 C CA . ALA A 1 195 ? -1.563 -15.517 -4.918 1.00 97.62 195 ALA A CA 1
ATOM 1594 C C . ALA A 1 195 ? -0.681 -16.465 -4.090 1.00 97.62 195 ALA A C 1
ATOM 1596 O O . ALA A 1 195 ? 0.546 -16.357 -4.083 1.00 97.62 195 ALA A O 1
ATOM 1597 N N . ASN A 1 196 ? -1.302 -17.394 -3.361 1.00 95.94 196 ASN A N 1
ATOM 1598 C CA . ASN A 1 196 ? -0.580 -18.445 -2.642 1.00 95.94 196 ASN A CA 1
ATOM 1599 C C . ASN A 1 196 ? -0.209 -19.625 -3.566 1.00 95.94 196 ASN A C 1
ATOM 1601 O O . ASN A 1 196 ? -0.612 -19.682 -4.725 1.00 95.94 196 ASN A O 1
ATOM 1605 N N . MET A 1 197 ? 0.514 -20.620 -3.038 1.00 94.06 197 MET A N 1
ATOM 1606 C CA . MET A 1 197 ? 0.934 -21.808 -3.805 1.00 94.06 197 MET A CA 1
ATOM 1607 C C . MET A 1 197 ? -0.225 -22.663 -4.348 1.00 94.06 197 MET A C 1
ATOM 1609 O O . MET A 1 197 ? -0.005 -23.494 -5.222 1.00 94.06 197 MET A O 1
ATOM 1613 N N . LYS A 1 198 ? -1.449 -22.491 -3.832 1.00 94.94 198 LYS A N 1
ATOM 1614 C CA . LYS A 1 198 ? -2.658 -23.168 -4.325 1.00 94.94 198 LYS A CA 1
ATOM 1615 C C . LYS A 1 198 ? -3.372 -22.373 -5.425 1.00 94.94 198 LYS A C 1
ATOM 1617 O O . LYS A 1 198 ? -4.409 -22.819 -5.903 1.00 94.94 198 LYS A O 1
ATOM 1622 N N . GLY A 1 199 ? -2.849 -21.202 -5.801 1.00 92.12 199 GLY A N 1
ATOM 1623 C CA . GLY A 1 199 ? -3.470 -20.287 -6.760 1.00 92.12 199 GLY A CA 1
ATOM 1624 C C . GLY A 1 199 ? -4.581 -19.419 -6.164 1.00 92.12 199 GLY A C 1
ATOM 1625 O O . GLY A 1 199 ? -5.282 -18.731 -6.899 1.00 92.12 199 GLY A O 1
ATOM 1626 N N . GLU A 1 200 ? -4.769 -19.422 -4.841 1.00 95.31 200 GLU A N 1
ATOM 1627 C CA . GLU A 1 200 ? -5.776 -18.572 -4.205 1.00 95.31 200 GLU A CA 1
ATOM 1628 C C . GLU A 1 200 ? -5.241 -17.141 -4.087 1.00 95.31 200 GLU A C 1
ATOM 1630 O O . GLU A 1 200 ? -4.170 -16.916 -3.512 1.00 95.31 200 GLU A O 1
ATOM 1635 N N . TRP A 1 201 ? -6.003 -16.171 -4.602 1.00 97.00 201 TRP A N 1
ATOM 1636 C CA . TRP A 1 201 ? -5.650 -14.756 -4.531 1.00 97.00 201 TRP A CA 1
ATOM 1637 C C . TRP A 1 201 ? -5.466 -14.279 -3.087 1.00 97.00 201 TRP A C 1
ATOM 1639 O O . TRP A 1 201 ? -6.334 -14.450 -2.227 1.00 97.00 201 TRP A O 1
ATOM 1649 N N . LEU A 1 202 ? -4.333 -13.628 -2.850 1.00 94.88 202 LEU A N 1
ATOM 1650 C CA . LEU A 1 202 ? -4.032 -12.863 -1.654 1.00 94.88 202 LEU A CA 1
ATOM 1651 C C . LEU A 1 202 ? -4.697 -11.484 -1.736 1.00 94.88 202 LEU A C 1
ATOM 1653 O O . LEU A 1 202 ? -5.135 -11.019 -2.790 1.00 94.88 202 LEU A O 1
ATOM 1657 N N . GLY A 1 203 ? -4.776 -10.827 -0.585 1.00 93.88 203 GLY A N 1
ATOM 1658 C CA . GLY A 1 203 ? -5.379 -9.507 -0.464 1.00 93.88 203 GLY A CA 1
ATOM 1659 C C . GLY A 1 203 ? -6.865 -9.563 -0.147 1.00 93.88 203 GLY A C 1
ATOM 1660 O O . GLY A 1 203 ? -7.446 -10.612 0.135 1.00 93.88 203 GLY A O 1
ATOM 1661 N N . SER A 1 204 ? -7.485 -8.395 -0.115 1.00 95.81 204 SER A N 1
ATOM 1662 C CA . SER A 1 204 ? -8.917 -8.250 0.140 1.00 95.81 204 SER A CA 1
ATOM 1663 C C . SER A 1 204 ? -9.538 -7.382 -0.933 1.00 95.81 204 SER A C 1
ATOM 1665 O O . SER A 1 204 ? -8.887 -6.475 -1.417 1.00 95.81 204 SER A O 1
ATOM 1667 N N . GLY A 1 205 ? -10.794 -7.621 -1.275 1.00 93.19 205 GLY A N 1
ATOM 1668 C CA . GLY A 1 205 ? -11.504 -6.788 -2.235 1.00 93.19 205 GLY A CA 1
ATOM 1669 C C . GLY A 1 205 ? -12.870 -7.372 -2.555 1.00 93.19 205 GLY A C 1
ATOM 1670 O O . GLY A 1 205 ? -13.282 -8.372 -1.956 1.00 93.19 205 GLY A O 1
ATOM 1671 N N . PHE A 1 206 ? -13.585 -6.719 -3.463 1.00 91.50 206 PHE A N 1
ATOM 1672 C CA . PHE A 1 206 ? -14.914 -7.124 -3.910 1.00 91.50 206 PHE A CA 1
ATOM 1673 C C . PHE A 1 206 ? -14.903 -7.432 -5.410 1.00 91.50 206 PHE A C 1
ATOM 1675 O O . PHE A 1 206 ? -14.170 -6.809 -6.177 1.00 91.50 206 PHE A O 1
ATOM 1682 N N . GLY A 1 207 ? -15.719 -8.403 -5.830 1.00 94.69 207 GLY A N 1
ATOM 1683 C CA . GLY A 1 207 ? -15.790 -8.828 -7.227 1.00 94.69 207 GLY A CA 1
ATOM 1684 C C . GLY A 1 207 ? -14.434 -9.317 -7.743 1.00 94.69 207 GLY A C 1
ATOM 1685 O O . GLY A 1 207 ? -13.797 -10.161 -7.100 1.00 94.69 207 GLY A O 1
ATOM 1686 N N . LYS A 1 208 ? -13.992 -8.761 -8.878 1.00 94.06 208 LYS A N 1
ATOM 1687 C CA . LYS A 1 208 ? -12.710 -9.097 -9.511 1.00 94.06 208 LYS A CA 1
ATOM 1688 C C . LYS A 1 208 ? -11.490 -8.519 -8.787 1.00 94.06 208 LYS A C 1
ATOM 1690 O O . LYS A 1 208 ? -10.406 -9.057 -8.933 1.00 94.06 208 LYS A O 1
ATOM 1695 N N . TYR A 1 209 ? -11.638 -7.473 -7.977 1.00 96.31 209 TYR A N 1
ATOM 1696 C CA . TYR A 1 209 ? -10.494 -6.731 -7.436 1.00 96.31 209 TYR A CA 1
ATOM 1697 C C . TYR A 1 209 ? -9.902 -7.346 -6.168 1.00 96.31 209 TYR A C 1
ATOM 1699 O O . TYR A 1 209 ? -10.629 -7.799 -5.276 1.00 96.31 209 TYR A O 1
ATOM 1707 N N . ARG A 1 210 ? -8.574 -7.338 -6.064 1.00 97.50 210 ARG A N 1
ATOM 1708 C CA . ARG A 1 210 ? -7.793 -7.821 -4.922 1.00 97.50 210 ARG A CA 1
ATOM 1709 C C . ARG A 1 210 ? -6.741 -6.779 -4.555 1.00 97.50 210 ARG A C 1
ATOM 1711 O O . ARG A 1 210 ? -5.751 -6.612 -5.255 1.00 97.50 210 ARG A O 1
ATOM 1718 N N . ASP A 1 211 ? -6.973 -6.078 -3.451 1.00 97.19 211 ASP A N 1
ATOM 1719 C CA . ASP A 1 211 ? -6.052 -5.092 -2.894 1.00 97.19 211 ASP A CA 1
ATOM 1720 C C . ASP A 1 211 ? -5.045 -5.765 -1.961 1.00 97.19 211 ASP A C 1
ATOM 1722 O O . ASP A 1 211 ? -5.408 -6.403 -0.960 1.00 97.19 211 ASP A O 1
ATOM 1726 N N . ASN A 1 212 ? -3.767 -5.574 -2.265 1.00 97.44 212 ASN A N 1
ATOM 1727 C CA . ASN A 1 212 ? -2.641 -6.037 -1.474 1.00 97.44 212 ASN A CA 1
ATOM 1728 C C . ASN A 1 212 ? -1.781 -4.855 -1.018 1.00 97.44 212 ASN A C 1
ATOM 1730 O O . ASN A 1 212 ? -1.644 -3.864 -1.727 1.00 97.44 212 ASN A O 1
ATOM 1734 N N . SER A 1 213 ? -1.190 -4.979 0.173 1.00 96.62 213 SER A N 1
ATOM 1735 C CA . SER A 1 213 ? -0.232 -4.008 0.707 1.00 96.62 213 SER A CA 1
ATOM 1736 C C . SER A 1 213 ? 0.982 -4.752 1.258 1.00 96.62 213 SER A C 1
ATOM 1738 O O . SER A 1 213 ? 0.868 -5.542 2.208 1.00 96.62 213 SER A O 1
ATOM 1740 N N . PHE A 1 214 ? 2.129 -4.540 0.620 1.00 96.81 214 PHE A N 1
ATOM 1741 C CA . PHE A 1 214 ? 3.376 -5.258 0.855 1.00 96.81 214 PHE A CA 1
ATOM 1742 C C . PHE A 1 214 ? 4.366 -4.371 1.608 1.00 96.81 214 PHE A C 1
ATOM 1744 O O . PHE A 1 214 ? 4.626 -3.256 1.164 1.00 96.81 214 PHE A O 1
ATOM 1751 N N . PRO A 1 215 ? 4.949 -4.822 2.731 1.00 95.31 215 PRO A N 1
ATOM 1752 C CA . PRO A 1 215 ? 6.014 -4.071 3.384 1.00 95.31 215 PRO A CA 1
ATOM 1753 C C . PRO A 1 215 ? 7.250 -4.032 2.478 1.00 95.31 215 PRO A C 1
ATOM 1755 O O . PRO A 1 215 ? 7.774 -5.082 2.120 1.00 95.31 215 PRO A O 1
ATOM 1758 N N . PHE A 1 216 ? 7.730 -2.833 2.154 1.00 94.75 216 PHE A N 1
ATOM 1759 C CA . PHE A 1 216 ? 8.877 -2.628 1.267 1.00 94.75 216 PHE A CA 1
ATOM 1760 C C . PHE A 1 216 ? 10.137 -2.230 2.027 1.00 94.75 216 PHE A C 1
ATOM 1762 O O . PHE A 1 216 ? 11.158 -2.903 1.928 1.00 94.75 216 PHE A O 1
ATOM 1769 N N . LYS A 1 217 ? 10.060 -1.181 2.849 1.00 94.06 217 LYS A N 1
ATOM 1770 C CA . LYS A 1 217 ? 11.160 -0.749 3.722 1.00 94.06 217 LYS A CA 1
ATOM 1771 C C . LYS A 1 217 ? 10.613 -0.451 5.109 1.00 94.06 217 LYS A C 1
ATOM 1773 O O . LYS A 1 217 ? 9.532 0.112 5.232 1.00 94.06 217 LYS A O 1
ATOM 1778 N N . LYS A 1 218 ? 11.328 -0.840 6.162 1.00 94.69 218 LYS A N 1
ATOM 1779 C CA . LYS A 1 218 ? 10.875 -0.654 7.548 1.00 94.69 218 LYS A CA 1
ATOM 1780 C C . LYS A 1 218 ? 11.886 0.136 8.354 1.00 94.69 218 LYS A C 1
ATOM 1782 O O . LYS A 1 218 ? 13.082 -0.021 8.136 1.00 94.69 218 LYS A O 1
ATOM 1787 N N . ASN A 1 219 ? 11.385 0.917 9.309 1.00 94.69 219 ASN A N 1
ATOM 1788 C CA . ASN A 1 219 ? 12.191 1.699 10.247 1.00 94.69 219 ASN A CA 1
ATOM 1789 C C . ASN A 1 219 ? 13.258 2.574 9.553 1.00 94.69 219 ASN A C 1
ATOM 1791 O O . ASN A 1 219 ? 14.396 2.679 10.007 1.00 94.69 219 ASN A O 1
ATOM 1795 N N . MET A 1 220 ? 12.892 3.173 8.419 1.00 93.25 220 MET A N 1
ATOM 1796 C CA . MET A 1 220 ? 13.776 4.037 7.637 1.00 93.25 220 MET A CA 1
ATOM 1797 C C . MET A 1 220 ? 13.606 5.488 8.063 1.00 93.25 220 MET A C 1
ATOM 1799 O O . MET A 1 220 ? 12.504 5.906 8.396 1.00 93.25 220 MET A O 1
ATOM 1803 N N . ARG A 1 221 ? 14.671 6.284 7.988 1.00 94.81 221 ARG A N 1
ATOM 1804 C CA . ARG A 1 221 ? 14.587 7.743 8.124 1.00 94.81 221 ARG A CA 1
ATOM 1805 C C . ARG A 1 221 ? 14.837 8.390 6.775 1.00 94.81 221 ARG A C 1
ATOM 1807 O O . ARG A 1 221 ? 15.676 7.914 6.010 1.00 94.81 221 ARG A O 1
ATOM 1814 N N . PHE A 1 222 ? 14.122 9.471 6.490 1.00 95.06 222 PHE A N 1
ATOM 1815 C CA . PHE A 1 222 ? 14.407 10.263 5.302 1.00 95.06 222 PHE A CA 1
ATOM 1816 C C . PHE A 1 222 ? 15.755 10.973 5.479 1.00 95.06 222 PHE A C 1
ATOM 1818 O O . PHE A 1 222 ? 15.945 11.650 6.488 1.00 95.06 222 PHE A O 1
ATOM 1825 N N . PRO A 1 223 ? 16.697 10.848 4.528 1.00 94.50 223 PRO A N 1
ATOM 1826 C CA . PRO A 1 223 ? 18.022 11.450 4.669 1.00 94.50 223 PRO A CA 1
ATOM 1827 C C . PRO A 1 223 ? 17.995 12.982 4.585 1.00 94.50 223 PRO A C 1
ATOM 1829 O O . PRO A 1 223 ? 18.890 13.642 5.105 1.00 94.50 223 PRO A O 1
ATOM 1832 N N . MET A 1 224 ? 16.982 13.558 3.930 1.00 96.25 224 MET A N 1
ATOM 1833 C CA . MET A 1 224 ? 16.844 15.003 3.735 1.00 96.25 224 MET A CA 1
ATOM 1834 C C . MET A 1 224 ? 15.383 15.421 3.554 1.00 96.25 224 MET A C 1
ATOM 1836 O O . MET A 1 224 ? 14.540 14.620 3.146 1.00 96.25 224 MET A O 1
ATOM 1840 N N . LYS A 1 225 ? 15.091 16.686 3.858 1.00 96.81 225 LYS A N 1
ATOM 1841 C CA . LYS A 1 225 ? 13.786 17.305 3.600 1.00 96.81 225 LYS A CA 1
ATOM 1842 C C . LYS A 1 225 ? 13.697 17.716 2.134 1.00 96.81 225 LYS A C 1
ATOM 1844 O O . LYS A 1 225 ? 14.709 18.090 1.548 1.00 96.81 225 LYS A O 1
ATOM 1849 N N . GLY A 1 226 ? 12.498 17.690 1.563 1.00 96.75 226 GLY A N 1
ATOM 1850 C CA . GLY A 1 226 ? 12.263 18.133 0.188 1.00 96.75 226 GLY A CA 1
ATOM 1851 C C . GLY A 1 226 ? 11.335 17.213 -0.594 1.00 96.75 226 GLY A C 1
ATOM 1852 O O . GLY A 1 226 ? 10.632 16.387 -0.011 1.00 96.75 226 GLY A O 1
ATOM 1853 N N . ASN A 1 227 ? 11.339 17.387 -1.914 1.00 97.38 227 ASN A N 1
ATOM 1854 C CA . ASN A 1 227 ? 10.489 16.640 -2.835 1.00 97.38 227 ASN A CA 1
ATOM 1855 C C . ASN A 1 227 ? 11.180 15.348 -3.263 1.00 97.38 227 ASN A C 1
ATOM 1857 O O . ASN A 1 227 ? 12.292 15.373 -3.787 1.00 97.38 227 ASN A O 1
ATOM 1861 N N . TYR A 1 228 ? 10.501 14.235 -3.034 1.00 97.69 228 TYR A N 1
ATOM 1862 C CA . TYR A 1 228 ? 10.899 12.915 -3.489 1.00 97.69 228 TYR A CA 1
ATOM 1863 C C . TYR A 1 228 ? 9.998 12.506 -4.645 1.00 97.69 228 TYR A C 1
ATOM 1865 O O . TYR A 1 228 ? 8.806 12.812 -4.638 1.00 97.69 228 TYR A O 1
ATOM 1873 N N . GLN A 1 229 ? 10.566 11.764 -5.589 1.00 98.06 229 GLN A N 1
ATOM 1874 C CA . GLN A 1 229 ? 9.810 11.146 -6.667 1.00 98.06 229 GLN A CA 1
ATOM 1875 C C . GLN A 1 229 ? 10.054 9.641 -6.662 1.00 98.06 229 GLN A C 1
ATOM 1877 O O . GLN A 1 229 ? 11.202 9.195 -6.668 1.00 98.06 229 GLN A O 1
ATOM 1882 N N . MET A 1 230 ? 8.989 8.847 -6.664 1.00 97.50 230 MET A N 1
ATOM 1883 C CA . MET A 1 230 ? 9.068 7.394 -6.778 1.00 97.50 230 MET A CA 1
ATOM 1884 C C . MET A 1 230 ? 8.429 6.946 -8.086 1.00 97.50 230 MET A C 1
ATOM 1886 O O . MET A 1 230 ? 7.263 7.233 -8.340 1.00 97.50 230 MET A O 1
ATOM 1890 N N . GLN A 1 231 ? 9.205 6.252 -8.912 1.00 97.75 231 GLN A N 1
ATOM 1891 C CA . GLN A 1 231 ? 8.781 5.733 -10.205 1.00 97.75 231 GLN A CA 1
ATOM 1892 C C . GLN A 1 231 ? 8.683 4.212 -10.128 1.00 97.75 231 GLN A C 1
ATOM 1894 O O . GLN A 1 231 ? 9.630 3.554 -9.691 1.00 97.75 231 GLN A O 1
ATOM 1899 N N . PHE A 1 232 ? 7.557 3.670 -10.572 1.00 97.06 232 PHE A N 1
ATOM 1900 C CA . PHE A 1 232 ? 7.311 2.240 -10.685 1.00 97.06 232 PHE A CA 1
ATOM 1901 C C . PHE A 1 232 ? 7.304 1.840 -12.148 1.00 97.06 232 PHE A C 1
ATOM 1903 O O . PHE A 1 232 ? 6.547 2.387 -12.951 1.00 97.06 232 PHE A O 1
ATOM 1910 N N . GLU A 1 233 ? 8.115 0.841 -12.456 1.00 95.44 233 GLU A N 1
ATOM 1911 C CA . GLU A 1 233 ? 8.176 0.178 -13.750 1.00 95.44 233 GLU A CA 1
ATOM 1912 C C . GLU A 1 233 ? 7.941 -1.313 -13.534 1.00 95.44 233 GLU A C 1
ATOM 1914 O O . GLU A 1 233 ? 8.475 -1.900 -12.587 1.00 95.44 233 GLU A O 1
ATOM 1919 N N . MET A 1 234 ? 7.156 -1.954 -14.399 1.00 94.44 234 MET A N 1
ATOM 1920 C CA . MET A 1 234 ? 7.033 -3.407 -14.336 1.00 94.44 234 MET A CA 1
ATOM 1921 C C . MET A 1 234 ? 8.349 -4.077 -14.736 1.00 94.44 234 MET A C 1
ATOM 1923 O O . MET A 1 234 ? 8.963 -3.755 -15.752 1.00 94.44 234 MET A O 1
ATOM 1927 N N . ALA A 1 235 ? 8.749 -5.074 -13.956 1.00 95.19 235 ALA A N 1
ATOM 1928 C CA . ALA A 1 235 ? 9.905 -5.920 -14.233 1.00 95.19 235 ALA A CA 1
ATOM 1929 C C . ALA A 1 235 ? 9.469 -7.308 -14.741 1.00 95.19 235 ALA A C 1
ATOM 1931 O O . ALA A 1 235 ? 10.110 -8.322 -14.469 1.00 95.19 235 ALA A O 1
ATOM 1932 N N . MET A 1 236 ? 8.352 -7.354 -15.474 1.00 95.31 236 MET A N 1
ATOM 1933 C CA . MET A 1 236 ? 7.802 -8.572 -16.068 1.00 95.31 236 MET A CA 1
ATOM 1934 C C . MET A 1 236 ? 8.370 -8.815 -17.477 1.00 95.31 236 MET A C 1
ATOM 1936 O O . MET A 1 236 ? 8.940 -7.924 -18.119 1.00 95.31 236 MET A O 1
ATOM 1940 N N . ARG A 1 237 ? 8.252 -10.061 -17.956 1.00 94.25 237 ARG A N 1
ATOM 1941 C CA . ARG A 1 237 ? 8.700 -10.444 -19.307 1.00 94.25 237 ARG A CA 1
ATOM 1942 C C . ARG A 1 237 ? 7.767 -9.928 -20.400 1.00 94.25 237 ARG A C 1
ATOM 1944 O O . ARG A 1 237 ? 8.254 -9.611 -21.482 1.00 94.25 237 ARG A O 1
ATOM 1951 N N . ASP A 1 238 ? 6.475 -9.837 -20.104 1.00 93.38 238 ASP A N 1
ATOM 1952 C CA . ASP A 1 238 ? 5.459 -9.371 -21.045 1.00 93.38 238 ASP A CA 1
ATOM 1953 C C . ASP A 1 238 ? 5.665 -7.897 -21.415 1.00 93.38 238 ASP A C 1
ATOM 1955 O O . ASP A 1 238 ? 6.189 -7.103 -20.630 1.00 93.38 238 ASP A O 1
ATOM 1959 N N . SER A 1 239 ? 5.262 -7.528 -22.632 1.00 92.75 239 SER A N 1
ATOM 1960 C CA . SER A 1 239 ? 5.261 -6.132 -23.086 1.00 92.75 239 SER A CA 1
ATOM 1961 C C . SER A 1 239 ? 4.094 -5.332 -22.511 1.00 92.75 239 SER A C 1
ATOM 1963 O O . SER A 1 239 ? 4.224 -4.124 -22.326 1.00 92.75 239 SER A O 1
ATOM 1965 N N . VAL A 1 240 ? 2.975 -6.003 -22.243 1.00 93.25 240 VAL A N 1
ATOM 1966 C CA . VAL A 1 240 ? 1.761 -5.454 -21.640 1.00 93.25 240 VAL A CA 1
ATOM 1967 C C . VAL A 1 240 ? 1.303 -6.424 -20.565 1.00 93.25 240 VAL A C 1
ATOM 1969 O O . VAL A 1 240 ? 1.290 -7.636 -20.784 1.00 93.25 240 VAL A O 1
ATOM 1972 N N . LEU A 1 241 ? 0.963 -5.890 -19.400 1.00 92.50 241 LEU A N 1
ATOM 1973 C CA . LEU A 1 241 ? 0.540 -6.666 -18.252 1.00 92.50 241 LEU A CA 1
ATOM 1974 C C . LEU A 1 241 ? -0.960 -6.479 -18.017 1.00 92.50 241 LEU A C 1
ATOM 1976 O O . LEU A 1 241 ? -1.390 -5.432 -17.532 1.00 92.50 241 LEU A O 1
ATOM 1980 N N . ASP A 1 242 ? -1.730 -7.520 -18.326 1.00 93.88 242 ASP A N 1
ATOM 1981 C CA . ASP A 1 242 ? -3.179 -7.524 -18.121 1.00 93.88 242 ASP A CA 1
ATOM 1982 C C . ASP A 1 242 ? -3.526 -7.832 -16.664 1.00 93.88 242 ASP A C 1
ATOM 1984 O O . ASP A 1 242 ? -3.004 -8.796 -16.101 1.00 93.88 242 ASP A O 1
ATOM 1988 N N . GLY A 1 243 ? -4.466 -7.091 -16.073 1.00 93.56 243 GLY A N 1
ATOM 1989 C CA . GLY A 1 243 ? -5.054 -7.424 -14.768 1.00 93.56 243 GLY A CA 1
ATOM 1990 C C . GLY A 1 243 ? -4.320 -6.868 -13.543 1.00 93.56 243 GLY A C 1
ATOM 1991 O O . GLY A 1 243 ? -4.672 -7.221 -12.417 1.00 93.56 243 GLY A O 1
ATOM 1992 N N . ILE A 1 244 ? -3.340 -5.982 -13.723 1.00 95.44 244 ILE A N 1
ATOM 1993 C CA . ILE A 1 244 ? -2.924 -5.041 -12.672 1.00 95.44 244 ILE A CA 1
ATOM 1994 C C . ILE A 1 244 ? -3.735 -3.766 -12.873 1.00 95.44 244 ILE A C 1
ATOM 1996 O O . ILE A 1 244 ? -3.625 -3.155 -13.919 1.00 95.44 244 ILE A O 1
ATOM 2000 N N . ASP A 1 245 ? -4.547 -3.387 -11.891 1.00 95.31 245 ASP A N 1
ATOM 2001 C CA . ASP A 1 245 ? -5.514 -2.286 -12.010 1.00 95.31 245 ASP A CA 1
ATOM 2002 C C . ASP A 1 245 ? -4.974 -0.984 -11.411 1.00 95.31 245 ASP A C 1
ATOM 2004 O O . ASP A 1 245 ? -5.146 0.087 -11.988 1.00 95.31 245 ASP A O 1
ATOM 2008 N N . ALA A 1 246 ? -4.275 -1.076 -10.274 1.00 95.94 246 ALA A N 1
ATOM 2009 C CA . ALA A 1 246 ? -3.716 0.086 -9.593 1.00 95.94 246 ALA A CA 1
ATOM 2010 C C . ALA A 1 246 ? -2.420 -0.241 -8.846 1.00 95.94 246 ALA A C 1
ATOM 2012 O O . ALA A 1 246 ? -2.257 -1.331 -8.286 1.00 95.94 246 ALA A O 1
ATOM 2013 N N . ILE A 1 247 ? -1.530 0.747 -8.789 1.00 97.06 247 ILE A N 1
ATOM 2014 C CA . ILE A 1 247 ? -0.278 0.726 -8.029 1.00 97.06 247 ILE A CA 1
ATOM 2015 C C . ILE A 1 247 ? -0.276 1.909 -7.070 1.00 97.06 247 ILE A C 1
ATOM 2017 O O . ILE A 1 247 ? -0.819 2.968 -7.372 1.00 97.06 247 ILE A O 1
ATOM 2021 N N . GLY A 1 248 ? 0.341 1.750 -5.906 1.00 96.81 248 GLY A N 1
ATOM 2022 C CA . GLY A 1 248 ? 0.456 2.839 -4.955 1.00 96.81 248 GLY A CA 1
ATOM 2023 C C . GLY A 1 248 ? 1.549 2.663 -3.925 1.00 96.81 248 GLY A C 1
ATOM 2024 O O . GLY A 1 248 ? 2.165 1.605 -3.784 1.00 96.81 248 GLY A O 1
ATOM 2025 N N . ILE A 1 249 ? 1.755 3.733 -3.171 1.00 96.94 249 ILE A N 1
ATOM 2026 C CA . ILE A 1 249 ? 2.677 3.798 -2.051 1.00 96.94 249 ILE A CA 1
ATOM 2027 C C . ILE A 1 249 ? 1.946 4.270 -0.812 1.00 96.94 249 ILE A C 1
ATOM 2029 O O . ILE A 1 249 ? 1.128 5.188 -0.849 1.00 96.94 249 ILE A O 1
ATOM 2033 N N . ARG A 1 250 ? 2.302 3.668 0.316 1.00 95.88 250 ARG A N 1
ATOM 2034 C CA . ARG A 1 250 ? 1.915 4.163 1.627 1.00 95.88 250 ARG A CA 1
ATOM 2035 C C . ARG A 1 250 ? 3.136 4.279 2.518 1.00 95.88 250 ARG A C 1
ATOM 2037 O O . ARG A 1 250 ? 3.923 3.343 2.631 1.00 95.88 250 ARG A O 1
ATOM 2044 N N . VAL A 1 251 ? 3.265 5.415 3.185 1.00 95.31 251 VAL A N 1
ATOM 2045 C CA . VAL A 1 251 ? 4.302 5.681 4.178 1.00 95.31 251 VAL A CA 1
ATOM 2046 C C . VAL A 1 251 ? 3.617 5.963 5.505 1.00 95.31 251 VAL A C 1
ATOM 2048 O O . VAL A 1 251 ? 2.826 6.894 5.616 1.00 95.31 251 VAL A O 1
ATOM 2051 N N . GLU A 1 252 ? 3.914 5.158 6.518 1.00 94.31 252 GLU A N 1
ATOM 2052 C CA . GLU A 1 252 ? 3.379 5.302 7.877 1.00 94.31 252 GLU A CA 1
ATOM 2053 C C . GLU A 1 252 ? 4.522 5.602 8.846 1.00 94.31 252 GLU A C 1
ATOM 2055 O O . GLU A 1 252 ? 5.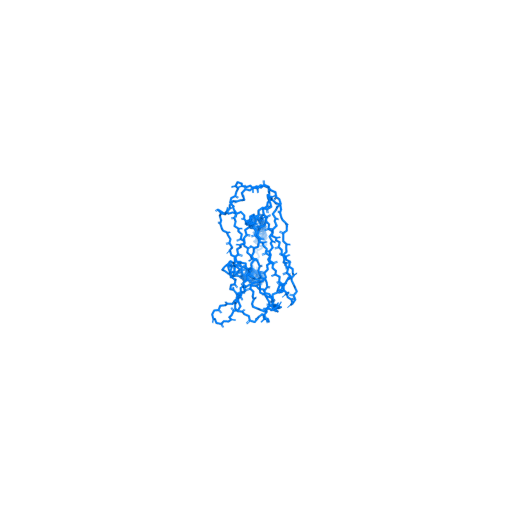637 5.107 8.651 1.00 94.31 252 GLU A O 1
ATOM 2060 N N . ARG A 1 253 ? 4.264 6.357 9.921 1.00 92.88 253 ARG A N 1
ATOM 2061 C CA . ARG A 1 253 ? 5.243 6.462 11.016 1.00 92.88 253 ARG A CA 1
ATOM 2062 C C . ARG A 1 253 ? 5.540 5.067 11.581 1.00 92.88 253 ARG A C 1
ATOM 2064 O O . ARG A 1 253 ? 4.650 4.217 11.671 1.00 92.88 253 ARG A O 1
ATOM 2071 N N . ALA A 1 254 ? 6.805 4.803 11.893 1.00 88.25 254 ALA A N 1
ATOM 2072 C CA . ALA A 1 254 ? 7.185 3.573 12.570 1.00 88.25 254 ALA A CA 1
ATOM 2073 C C . ALA A 1 254 ? 6.807 3.666 14.054 1.00 88.25 254 ALA A C 1
ATOM 2075 O O . ALA A 1 254 ? 7.007 4.713 14.669 1.00 88.25 254 ALA A O 1
ATOM 2076 N N . ASP A 1 255 ? 6.212 2.585 14.569 1.00 73.00 255 ASP A N 1
ATOM 2077 C CA . ASP A 1 255 ? 5.832 2.446 15.982 1.00 73.00 255 ASP A CA 1
ATOM 2078 C C . ASP A 1 255 ? 7.072 2.236 16.863 1.00 73.00 255 ASP A C 1
ATOM 2080 O O . ASP A 1 255 ? 8.002 1.529 16.399 1.00 73.00 255 ASP A O 1
#

Secondary structure (DSSP, 8-state):
-HHHHHHHHHHHHHHHHHHHHHHHHHHHHHHHHHHHHHHHHHHHHHHHHHHHHHHHHHHHHHTTSS--HHHHHHHHHHHHHHHHHHHHHHHHHHHHHHHHHHHHHHHHHHHHHHHHHT-----EEEEEEEE--SEEETT--EEEEEEE--SSS-EEEEEEEEEETT---SEEEEEEEEEPTTS-EEEEEEEEE-B-TTSPBPSB-STTEEEEEEEEEEEE--SSSEEEEEEEEE--SSSEEETEEEEEEEEEE--

Radius of gyration: 37.76 Å; chains: 1; bounding box: 101×41×86 Å

Sequence (255 aa):
MIIKTSRVRKRISVITIGIEMLIVRKTRTAMQTAVVNRINSKTISRIKNASRTLVTNHLKRLKMVEKRGMLKINLEEKTEIAIGETIRIKRRMDKLNQLSYSMFIRSLTVLLIALFISSCGKETVVDLNQDVGDNWSKNDKVIFDYQIHDTIMPVNFFLNVRNTTDYKYANVYFFIKTIYPDQRYSIDTVECFLANMKGEWLGSGFGKYRDNSFPFKKNMRFPMKGNYQMQFEMAMRDSVLDGIDAIGIRVERAD

Foldseek 3Di:
DVVVVVVVVVVVVCVVVVVVVVVVVVVVVVVVVVVVVVVVVVVVVVVVVVVVVVVVVVVVVCVVPPDPPVVVVVVVVVVVVVVVVVVVVVVVVVVVVVVVVVVVVVVVVVVVVVVVVPPPDFAWPDKDKDWCAFWNFQPDKDKDKDFFDDQPFFKWKKKKWKFFQPFDDQKWKKWKWKQAQVRDIDTDIDIGGQADPVRHGDADDPDGIHIDIGTDDGRHGRPDGTMMMIMIGTPDPDRIGGGTTMIIMIMGGHD